Protein AF-A0A1C6Z256-F1 (afdb_monomer_lite)

InterPro domains:
  IPR025328 Domain of unknown function DUF4234 [PF14018] (16-119)

Radius of gyration: 29.71 Å; chains: 1; bounding box: 106×51×74 Å

Secondary structure (DSSP, 8-state):
-----THHHHHHH---HHHHHHHHHHTTTHHHHHHHHHHHHHHHHHHTS--S-HHHHHHHHHHHHHHHHHHHHS---B-TTS-BS-HHHHHHHHHHHHHHHHHHHHHHHHHHHHHHHHHHHHHHHHS------HHHHHHHHHHHHHHHHHHHHHHHHHHHHHH-PPPPPGGGSS---PPPPPP--PPPP-----

pLDDT: mean 76.96, std 19.3, range [31.09, 97.88]

Organism: Hafnia alvei (NCBI:txid569)

Sequence (194 aa):
MHARTISTLKETLKTPTWHFVLLSAATYGIYPLMWLYKNQDAMMDEVGQRFASRVLVIWMAVCAGVSILLHLMFPLQLNEYGYAYDDTAATMSGIAGLISFAWFVLMVVWAFKARAALQQYALMQFRFELKMNPAWTVLFHVFYINYCINAMPDALEKHHIIHGRPHPGPNDTQEQQPSPLSQTSQPQTPEQPQ

Foldseek 3Di:
DDDPDLCVLCVVLVQPLVNQVVVCVVVVNPSLLVSCLPCVVVLCVLLVHDLDDNVLSVLLVVLVVQLVVLCVVQPFDADPVRDTPDPVSVVSNVVSVVSVVVSLVSLLSSLVSLVVSVQVSCCVPLVDGQDDDSVCCSVVRSSSSSVSSNCVVVVSVVVCVVVPDPDPPPPVPDDPDDDDDDDDDDDDDDDDDD

Structure (mmCIF, N/CA/C/O backbone):
data_AF-A0A1C6Z256-F1
#
_entry.id   AF-A0A1C6Z256-F1
#
loop_
_atom_site.group_PDB
_atom_site.id
_atom_site.type_symbol
_atom_site.label_atom_id
_atom_site.label_alt_id
_atom_site.label_comp_id
_atom_site.label_asym_id
_atom_site.label_entity_id
_atom_site.label_seq_id
_atom_site.pdbx_PDB_ins_code
_atom_site.Cartn_x
_atom_site.Cartn_y
_atom_site.Cartn_z
_atom_site.occupancy
_atom_site.B_iso_or_equiv
_atom_site.auth_seq_id
_atom_site.auth_comp_id
_atom_site.auth_asym_id
_atom_site.auth_atom_id
_atom_site.pdbx_PDB_model_num
ATOM 1 N N . MET A 1 1 ? -31.872 8.379 20.182 1.00 37.41 1 MET A N 1
ATOM 2 C CA . MET A 1 1 ? -30.449 8.048 19.949 1.00 37.41 1 MET A CA 1
ATOM 3 C C . MET A 1 1 ? -30.368 6.559 19.648 1.00 37.41 1 MET A C 1
ATOM 5 O O . MET A 1 1 ? -30.707 5.769 20.516 1.00 37.41 1 MET A O 1
ATOM 9 N N . HIS A 1 2 ? -30.064 6.167 18.408 1.00 40.66 2 HIS A N 1
ATOM 10 C CA . HIS A 1 2 ? -30.016 4.753 18.021 1.00 40.66 2 HIS A CA 1
ATOM 11 C C . HIS A 1 2 ? -28.733 4.092 18.532 1.00 40.66 2 HIS A C 1
ATOM 13 O O . HIS A 1 2 ? -27.641 4.625 18.339 1.00 40.66 2 HIS A O 1
ATOM 19 N N . ALA A 1 3 ? -28.874 2.928 19.168 1.00 40.00 3 ALA A N 1
ATOM 20 C CA . ALA A 1 3 ? -27.760 2.061 19.516 1.00 40.00 3 ALA A CA 1
ATOM 21 C C . ALA A 1 3 ? -27.046 1.630 18.224 1.00 40.00 3 ALA A C 1
ATOM 23 O O . ALA A 1 3 ? -27.575 0.808 17.476 1.00 40.00 3 ALA A O 1
ATOM 24 N N . ARG A 1 4 ? -25.868 2.205 17.935 1.00 50.28 4 ARG A N 1
ATOM 25 C CA . ARG A 1 4 ? -24.991 1.721 16.857 1.00 50.28 4 ARG A CA 1
ATOM 26 C C . ARG A 1 4 ? -24.620 0.277 17.180 1.00 50.28 4 ARG A C 1
ATOM 28 O O . ARG A 1 4 ? -23.828 0.015 18.081 1.00 50.28 4 ARG A O 1
ATOM 35 N N . THR A 1 5 ? -25.266 -0.658 16.502 1.00 48.22 5 THR A N 1
ATOM 36 C CA . THR A 1 5 ? -25.030 -2.087 16.668 1.00 48.22 5 THR A CA 1
ATOM 37 C C . THR A 1 5 ? -23.724 -2.422 15.953 1.00 48.22 5 THR A C 1
ATOM 39 O O . THR A 1 5 ? -23.507 -1.970 14.838 1.00 48.22 5 THR A O 1
ATOM 42 N N . ILE A 1 6 ? -22.848 -3.197 16.593 1.00 51.06 6 ILE A N 1
ATOM 43 C CA . ILE A 1 6 ? -21.486 -3.583 16.155 1.00 51.06 6 ILE A CA 1
ATOM 44 C C . ILE A 1 6 ? -21.393 -4.046 14.684 1.00 51.06 6 ILE A C 1
ATOM 46 O O . ILE A 1 6 ? -20.326 -3.999 14.071 1.00 51.06 6 ILE A O 1
ATOM 50 N N . SER A 1 7 ? -22.513 -4.481 14.105 1.00 54.12 7 SER A N 1
ATOM 51 C CA . SER A 1 7 ? -22.634 -4.871 12.706 1.00 54.12 7 SER A CA 1
ATOM 52 C C . SER A 1 7 ? -22.427 -3.723 11.717 1.00 54.12 7 SER A C 1
ATOM 54 O O . SER A 1 7 ? -21.999 -4.010 10.603 1.00 54.12 7 SER A O 1
ATOM 56 N N . THR A 1 8 ? -22.618 -2.451 12.093 1.00 55.38 8 THR A N 1
ATOM 57 C CA . THR A 1 8 ? -22.551 -1.330 11.140 1.00 55.38 8 THR A CA 1
ATOM 58 C C . THR A 1 8 ? -21.209 -1.227 10.429 1.00 55.38 8 THR A C 1
ATOM 60 O O . THR A 1 8 ? -21.204 -1.041 9.223 1.00 55.38 8 THR A O 1
ATOM 63 N N . LEU A 1 9 ? -20.064 -1.427 11.093 1.00 57.53 9 LEU A N 1
ATOM 64 C CA . LEU A 1 9 ? -18.762 -1.300 10.415 1.00 57.53 9 LEU A CA 1
ATOM 65 C C . LEU A 1 9 ? -18.546 -2.408 9.365 1.00 57.53 9 LEU A C 1
ATOM 67 O O . LEU A 1 9 ? -18.126 -2.136 8.240 1.00 57.53 9 LEU A O 1
ATOM 71 N N . LYS A 1 10 ? -18.898 -3.657 9.696 1.00 57.97 10 LYS A N 1
ATOM 72 C CA . LYS A 1 10 ? -18.839 -4.802 8.769 1.00 57.97 10 LYS A CA 1
ATOM 73 C C . LYS A 1 10 ? -19.889 -4.691 7.659 1.00 57.97 10 LYS A C 1
ATOM 75 O O . LYS A 1 10 ? -19.593 -4.999 6.506 1.00 57.97 10 LYS A O 1
ATOM 80 N N . GLU A 1 11 ? -21.097 -4.233 7.978 1.00 59.47 11 GLU A N 1
ATOM 81 C CA . GLU A 1 11 ? -22.191 -4.023 7.021 1.00 59.47 11 GLU A CA 1
ATOM 82 C C . GLU A 1 11 ? -21.942 -2.840 6.083 1.00 59.47 11 GLU A C 1
ATOM 84 O O . GLU A 1 11 ? -22.341 -2.898 4.919 1.00 59.47 11 GLU A O 1
ATOM 89 N N . THR A 1 12 ? -21.250 -1.803 6.552 1.00 55.81 12 THR A N 1
ATOM 90 C CA . THR A 1 12 ? -20.803 -0.671 5.734 1.00 55.81 12 THR A CA 1
ATOM 91 C C . THR A 1 12 ? -19.686 -1.103 4.790 1.00 55.81 12 THR A C 1
ATOM 93 O O . THR A 1 12 ? -19.688 -0.720 3.622 1.00 55.81 12 THR A O 1
ATOM 96 N N . LEU A 1 13 ? -18.754 -1.945 5.254 1.00 61.44 13 LEU A N 1
ATOM 97 C CA . LEU A 1 13 ? -17.606 -2.363 4.446 1.00 61.44 13 LEU A CA 1
ATOM 98 C C . LEU A 1 13 ? -17.894 -3.542 3.515 1.00 61.44 13 LEU A C 1
ATOM 100 O O . LEU A 1 13 ? -17.217 -3.631 2.495 1.00 61.44 13 LEU A O 1
ATOM 104 N N . LYS A 1 14 ? -18.879 -4.409 3.814 1.00 63.34 14 LYS A N 1
ATOM 105 C CA . LYS A 1 14 ? -19.495 -5.461 2.960 1.00 63.34 14 LYS A CA 1
ATOM 106 C C . LYS A 1 14 ? -18.562 -6.250 2.022 1.00 63.34 14 LYS A C 1
ATOM 108 O O . LYS A 1 14 ? -19.020 -6.858 1.058 1.00 63.34 14 LYS A O 1
ATOM 113 N N . THR A 1 15 ? -17.258 -6.277 2.288 1.00 68.81 15 THR A N 1
ATOM 114 C CA . THR A 1 15 ? -16.257 -6.844 1.384 1.00 68.81 15 THR A CA 1
ATOM 115 C C . THR A 1 15 ? -15.625 -8.050 2.071 1.00 68.81 15 THR A C 1
ATOM 117 O O . THR A 1 15 ? -14.696 -7.885 2.871 1.00 68.81 15 THR A O 1
ATOM 120 N N . PRO A 1 16 ? -16.104 -9.278 1.793 1.00 78.12 16 PRO A N 1
ATOM 121 C CA . PRO A 1 16 ? -15.491 -10.472 2.352 1.00 78.12 16 PRO A CA 1
ATOM 122 C C . PRO A 1 16 ? -14.022 -10.546 1.926 1.00 78.12 16 PRO A C 1
ATOM 124 O O . PRO A 1 16 ? -13.696 -10.399 0.746 1.00 78.12 16 PRO A O 1
ATOM 127 N N . THR A 1 17 ? -13.127 -10.788 2.888 1.00 83.56 17 THR A N 1
ATOM 128 C CA . THR A 1 17 ? -11.668 -10.772 2.677 1.00 83.56 17 THR A CA 1
ATOM 129 C C . THR A 1 17 ? -11.232 -11.684 1.535 1.00 83.56 17 THR A C 1
ATOM 131 O O . THR A 1 17 ? -10.348 -11.320 0.768 1.00 83.56 17 THR A O 1
ATOM 134 N N . TRP A 1 18 ? -11.894 -12.831 1.369 1.00 79.81 18 TRP A N 1
ATOM 135 C CA . TRP A 1 18 ? -11.612 -13.755 0.273 1.00 79.81 18 TRP A CA 1
ATOM 136 C C . TRP A 1 18 ? -11.876 -13.145 -1.109 1.00 79.81 18 TRP A C 1
ATOM 138 O O . TRP A 1 18 ? -11.012 -13.202 -1.980 1.00 79.81 18 TRP A O 1
ATOM 148 N N . HIS A 1 19 ? -13.025 -12.487 -1.296 1.00 85.06 19 HIS A N 1
ATOM 149 C CA . HIS A 1 19 ? -13.315 -11.793 -2.554 1.00 85.06 19 HIS A CA 1
ATOM 150 C C . HIS A 1 19 ? -12.341 -10.640 -2.770 1.00 85.06 19 HIS A C 1
ATOM 152 O O . HIS A 1 19 ? -11.892 -10.426 -3.889 1.00 85.06 19 HIS A O 1
ATOM 158 N N . PHE A 1 20 ? -11.978 -9.930 -1.699 1.00 85.19 20 PHE A N 1
ATOM 159 C CA . PHE A 1 20 ? -11.011 -8.843 -1.764 1.00 85.19 20 PHE A CA 1
ATOM 160 C C . PHE A 1 20 ? -9.649 -9.328 -2.287 1.00 85.19 20 PHE A C 1
ATOM 162 O O . PHE A 1 20 ? -9.100 -8.727 -3.209 1.00 85.19 20 PHE A O 1
ATOM 169 N N . VAL A 1 21 ? -9.137 -10.451 -1.774 1.00 86.12 21 VAL A N 1
ATOM 170 C CA . VAL A 1 21 ? -7.888 -11.071 -2.249 1.00 86.12 21 VAL A CA 1
ATOM 171 C C . VAL A 1 21 ? -8.018 -11.553 -3.697 1.00 86.12 21 VAL A C 1
ATOM 173 O O . VAL A 1 21 ? -7.156 -11.238 -4.516 1.00 86.12 21 VAL A O 1
ATOM 176 N N . LEU A 1 22 ? -9.108 -12.245 -4.043 1.00 87.62 22 LEU A N 1
ATOM 177 C CA . LEU A 1 22 ? -9.338 -12.743 -5.404 1.00 87.62 22 LEU A CA 1
ATOM 178 C C . LEU A 1 22 ? -9.413 -11.617 -6.439 1.00 87.62 22 LEU A C 1
ATOM 180 O O . LEU A 1 22 ? -8.755 -11.692 -7.473 1.00 87.62 22 LEU A O 1
ATOM 184 N N . LEU A 1 23 ? -10.166 -10.550 -6.161 1.00 87.44 23 LEU A N 1
ATOM 185 C CA . LEU A 1 23 ? -10.252 -9.405 -7.068 1.00 87.44 23 LEU A CA 1
ATOM 186 C C . LEU A 1 23 ? -8.914 -8.675 -7.179 1.00 87.44 23 LEU A C 1
ATOM 188 O O . LEU A 1 23 ? -8.576 -8.160 -8.241 1.00 87.44 23 LEU A O 1
ATOM 192 N N . SER A 1 24 ? -8.132 -8.642 -6.102 1.00 87.25 24 SER A N 1
ATOM 193 C CA . SER A 1 24 ? -6.787 -8.068 -6.135 1.00 87.25 24 SER A CA 1
ATOM 194 C C . SER A 1 24 ? -5.864 -8.862 -7.047 1.00 87.25 24 SER A C 1
ATOM 196 O O . SER A 1 24 ? -5.162 -8.258 -7.848 1.00 87.25 24 SER A O 1
ATOM 198 N N . ALA A 1 25 ? -5.912 -10.194 -6.989 1.00 86.94 25 ALA 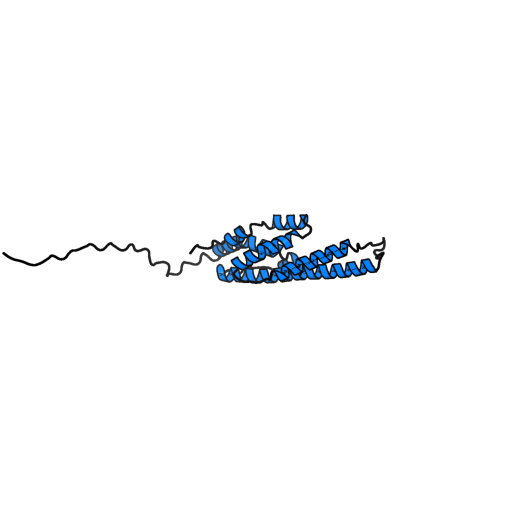A N 1
ATOM 199 C CA . ALA A 1 25 ? -5.177 -11.048 -7.917 1.00 86.94 25 ALA A CA 1
ATOM 200 C C . ALA A 1 25 ? -5.658 -10.852 -9.365 1.00 86.94 25 ALA A C 1
ATOM 202 O O . ALA A 1 25 ? -4.841 -10.635 -10.254 1.00 86.94 25 ALA A O 1
ATOM 203 N N . ALA A 1 26 ? -6.976 -10.836 -9.592 1.00 90.69 26 ALA A N 1
ATOM 204 C CA . ALA A 1 26 ? -7.565 -10.666 -10.923 1.00 90.69 26 ALA A CA 1
ATOM 205 C C . ALA A 1 26 ? -7.260 -9.300 -11.563 1.00 90.69 26 ALA A C 1
ATOM 207 O O . ALA A 1 26 ? -7.238 -9.176 -12.783 1.00 90.69 26 ALA A O 1
ATOM 208 N N . THR A 1 27 ? -7.030 -8.270 -10.745 1.00 90.88 27 THR A N 1
ATOM 209 C CA . THR A 1 27 ? -6.720 -6.903 -11.195 1.00 90.88 27 THR A CA 1
ATOM 210 C C . THR A 1 27 ? -5.245 -6.539 -11.039 1.00 90.88 27 THR A C 1
ATOM 212 O O . THR A 1 27 ? -4.903 -5.361 -11.131 1.00 90.88 27 THR A O 1
ATOM 215 N N . TYR A 1 28 ? -4.374 -7.515 -10.755 1.00 85.88 28 TYR A N 1
ATOM 216 C CA . TYR A 1 28 ? -2.939 -7.299 -10.528 1.00 85.88 28 TYR A CA 1
ATOM 217 C C . TYR A 1 28 ? -2.634 -6.198 -9.492 1.00 85.88 28 TYR A C 1
ATOM 219 O O . TYR A 1 28 ? -1.702 -5.414 -9.640 1.00 85.88 28 TYR A O 1
ATOM 227 N N . GLY A 1 29 ? -3.433 -6.122 -8.426 1.00 83.38 29 GLY A N 1
ATOM 228 C CA . GLY A 1 29 ? -3.212 -5.201 -7.309 1.00 83.38 29 GLY A CA 1
ATOM 229 C C . GLY A 1 29 ? -3.830 -3.809 -7.468 1.00 83.38 29 GLY A C 1
ATOM 230 O O . GLY A 1 29 ? -3.710 -3.002 -6.547 1.00 83.38 29 GLY A O 1
ATOM 231 N N . ILE A 1 30 ? -4.565 -3.530 -8.550 1.00 87.31 30 ILE A N 1
ATOM 232 C CA . ILE A 1 30 ? -5.293 -2.256 -8.721 1.00 87.31 30 ILE A CA 1
ATOM 233 C C . ILE A 1 30 ? -6.487 -2.164 -7.760 1.00 87.31 30 ILE A C 1
ATOM 235 O O . ILE A 1 30 ? -6.749 -1.110 -7.174 1.00 87.31 30 ILE A O 1
ATOM 239 N N . TYR A 1 31 ? -7.216 -3.264 -7.559 1.00 87.69 31 TYR A N 1
ATOM 240 C CA . TYR A 1 31 ? -8.411 -3.264 -6.714 1.00 87.69 31 TYR A CA 1
ATOM 241 C C . TYR A 1 31 ? -8.168 -2.823 -5.255 1.00 87.69 31 TYR A C 1
ATOM 243 O O . TYR A 1 31 ? -8.967 -2.025 -4.760 1.00 87.69 31 TYR A O 1
ATOM 251 N N . PRO A 1 32 ? -7.080 -3.229 -4.567 1.00 86.62 32 PRO A N 1
ATOM 252 C CA . PRO A 1 32 ? -6.698 -2.696 -3.262 1.00 86.62 32 PRO A CA 1
ATOM 253 C C . PRO A 1 32 ? -6.661 -1.171 -3.185 1.00 86.62 32 PRO A C 1
ATOM 255 O O . PRO A 1 32 ? -7.181 -0.603 -2.226 1.00 86.62 32 PRO A O 1
ATOM 258 N N . LEU A 1 33 ? -6.103 -0.499 -4.199 1.00 86.44 33 LEU A N 1
ATOM 259 C CA . LEU A 1 33 ? -6.061 0.964 -4.255 1.00 86.44 33 LEU A CA 1
ATOM 260 C C . LEU A 1 33 ? -7.459 1.561 -4.422 1.00 86.44 33 LEU A C 1
ATOM 262 O O . LEU A 1 33 ? -7.801 2.523 -3.735 1.00 86.44 33 LEU A O 1
ATOM 266 N N . MET A 1 34 ? -8.280 0.982 -5.302 1.00 87.06 34 MET A N 1
ATOM 267 C CA . MET A 1 34 ? -9.648 1.455 -5.534 1.00 87.06 34 MET A CA 1
ATOM 268 C C . MET A 1 34 ? -10.521 1.285 -4.288 1.00 87.06 34 MET A C 1
ATOM 270 O O . MET A 1 34 ? -11.241 2.202 -3.886 1.00 87.06 34 MET A O 1
ATOM 274 N N . TRP A 1 35 ? -10.438 0.116 -3.655 1.00 88.56 35 TRP A N 1
ATOM 275 C CA . TRP A 1 35 ? -11.125 -0.169 -2.405 1.00 88.56 35 TRP A CA 1
ATOM 276 C C . TRP A 1 35 ? -10.683 0.798 -1.319 1.00 88.56 35 TRP A C 1
ATOM 278 O O . TRP A 1 35 ? -11.527 1.356 -0.622 1.00 88.56 35 TRP A O 1
ATOM 288 N N . LEU A 1 36 ? -9.380 1.049 -1.215 1.00 87.00 36 LEU A N 1
ATOM 289 C CA . LEU A 1 36 ? -8.854 1.965 -0.225 1.00 87.00 36 LEU A CA 1
ATOM 290 C C . LEU A 1 36 ? -9.355 3.392 -0.457 1.00 87.00 36 LEU A C 1
ATOM 292 O O . LEU A 1 36 ? -9.827 4.039 0.473 1.00 87.00 36 LEU A O 1
ATOM 296 N N . TYR A 1 37 ? -9.326 3.861 -1.704 1.00 85.44 37 TYR A N 1
ATOM 297 C CA . TYR A 1 37 ? -9.825 5.181 -2.068 1.00 85.44 37 TYR A CA 1
ATOM 298 C C . TYR A 1 37 ? -11.294 5.377 -1.678 1.00 85.44 37 TYR A C 1
ATOM 300 O O . TYR A 1 37 ? -11.641 6.421 -1.131 1.00 85.44 37 TYR A O 1
ATOM 308 N N . LYS A 1 38 ? -12.132 4.362 -1.921 1.00 84.56 38 LYS A N 1
ATOM 309 C CA . LYS A 1 38 ? -13.575 4.401 -1.660 1.00 84.56 38 LYS A CA 1
ATOM 310 C C . LYS A 1 38 ? -13.931 4.245 -0.181 1.00 84.56 38 LYS A C 1
ATOM 312 O O . LYS A 1 38 ? -14.853 4.900 0.289 1.00 84.56 38 LYS A O 1
ATOM 317 N N . ASN A 1 39 ? -13.240 3.362 0.536 1.00 80.94 39 ASN A N 1
ATOM 318 C CA . ASN A 1 39 ? -13.656 2.932 1.872 1.00 80.94 39 ASN A CA 1
ATOM 319 C C . ASN A 1 39 ? -12.896 3.626 3.009 1.00 80.94 39 ASN A C 1
ATOM 321 O O . ASN A 1 39 ? -13.332 3.539 4.154 1.00 80.94 39 ASN A O 1
ATOM 325 N N . GLN A 1 40 ? -11.784 4.321 2.735 1.00 78.69 40 GLN A N 1
ATOM 326 C CA . GLN A 1 40 ? -11.009 4.995 3.785 1.00 78.69 40 GLN A CA 1
ATOM 327 C C . GLN A 1 40 ? -11.827 6.038 4.554 1.00 78.69 40 GLN A C 1
ATOM 329 O O . GLN A 1 40 ? -11.709 6.097 5.772 1.00 78.69 40 GLN A O 1
ATOM 334 N N . ASP A 1 41 ? -12.664 6.822 3.869 1.00 75.19 41 ASP A N 1
ATOM 335 C CA . ASP A 1 41 ? -13.418 7.899 4.515 1.00 75.19 41 ASP A CA 1
ATOM 336 C C . ASP A 1 41 ? -14.541 7.322 5.375 1.00 75.19 41 ASP A C 1
ATOM 338 O O . ASP A 1 41 ? -14.666 7.693 6.533 1.00 75.19 41 ASP A O 1
ATOM 342 N N . ALA A 1 42 ? -15.255 6.312 4.865 1.00 70.50 42 ALA A N 1
ATOM 343 C CA . ALA A 1 42 ? -16.245 5.575 5.646 1.00 70.50 42 ALA A CA 1
ATOM 344 C C . ALA A 1 42 ? -15.621 4.934 6.900 1.00 70.50 42 ALA A C 1
ATOM 346 O O . ALA A 1 42 ? -16.200 4.988 7.980 1.00 70.50 42 ALA A O 1
ATOM 347 N N . MET A 1 43 ? -14.409 4.374 6.785 1.00 69.62 43 MET A N 1
ATOM 348 C CA . MET A 1 43 ? -13.676 3.863 7.947 1.00 69.62 43 MET A CA 1
ATOM 349 C C . MET A 1 43 ? -13.309 4.975 8.933 1.00 69.62 43 MET A C 1
ATOM 351 O O . MET A 1 43 ? -13.447 4.776 10.133 1.00 69.62 43 MET A O 1
ATOM 355 N N . MET A 1 44 ? -12.840 6.131 8.460 1.00 75.31 44 MET A N 1
ATOM 356 C CA . MET A 1 44 ? -12.477 7.257 9.329 1.00 75.31 44 MET A CA 1
ATOM 357 C C . MET A 1 44 ? -13.687 7.877 10.026 1.00 75.31 44 MET A C 1
ATOM 359 O O . MET A 1 44 ? -13.566 8.265 11.187 1.00 75.31 44 MET A O 1
ATOM 363 N N . ASP A 1 45 ? -14.832 7.937 9.350 1.00 72.19 45 ASP A N 1
ATOM 364 C CA . ASP A 1 45 ? -16.084 8.457 9.899 1.00 72.19 45 ASP A CA 1
ATOM 365 C C . ASP A 1 45 ? -16.654 7.524 10.976 1.00 72.19 45 ASP A C 1
ATOM 367 O O . ASP A 1 45 ? -17.099 7.986 12.028 1.00 72.19 45 ASP A O 1
ATOM 371 N N . GLU A 1 46 ? -16.589 6.207 10.766 1.00 65.06 46 GLU A N 1
ATOM 372 C CA . GLU A 1 46 ? -17.052 5.228 11.758 1.00 65.06 46 GLU A CA 1
ATOM 373 C C . GLU A 1 46 ? -16.100 5.088 12.949 1.00 65.06 46 GLU A C 1
ATOM 375 O O . GLU A 1 46 ? -16.546 4.969 14.090 1.00 65.06 46 GLU A O 1
ATOM 380 N N . VAL A 1 47 ? -14.788 5.134 12.699 1.00 65.19 47 VAL A N 1
ATOM 381 C CA . VAL A 1 47 ? -13.756 5.096 13.747 1.00 65.19 47 VAL A CA 1
ATOM 382 C C . VAL A 1 47 ? -13.672 6.430 14.504 1.00 65.19 47 VAL A C 1
ATOM 384 O O . VAL A 1 47 ? -13.160 6.475 15.619 1.00 65.19 47 VAL A O 1
ATOM 387 N N . GLY A 1 48 ? -14.183 7.523 13.929 1.00 63.03 48 GLY A N 1
ATOM 388 C CA . GLY A 1 48 ? -14.165 8.857 14.532 1.00 63.03 48 GLY A CA 1
ATOM 389 C C . GLY A 1 48 ? -12.779 9.515 14.564 1.00 63.03 48 GLY A C 1
ATOM 390 O O . GLY A 1 48 ? -12.597 10.532 15.232 1.00 63.03 48 GLY A O 1
ATOM 391 N N . GLN A 1 49 ? -11.791 8.964 13.850 1.00 66.31 49 GLN A N 1
ATOM 392 C CA . GLN A 1 49 ? -10.417 9.468 13.827 1.00 66.31 49 GLN A CA 1
ATOM 393 C C . GLN A 1 49 ? -9.866 9.507 12.398 1.00 66.31 49 GLN A C 1
ATOM 395 O O . GLN A 1 49 ? -9.815 8.497 11.696 1.00 66.31 49 GLN A O 1
ATOM 400 N N . ARG A 1 50 ? -9.350 10.670 11.982 1.00 70.81 50 ARG A N 1
ATOM 401 C CA . ARG A 1 50 ? -8.598 10.805 10.726 1.00 70.81 50 ARG A CA 1
ATOM 402 C C . ARG A 1 50 ? -7.183 10.260 10.891 1.00 70.81 50 ARG A C 1
ATOM 404 O O . ARG A 1 50 ? -6.279 10.974 11.318 1.00 70.81 50 ARG A O 1
ATOM 411 N N . PHE A 1 51 ? -6.980 8.990 10.548 1.00 73.69 51 PHE A N 1
ATOM 412 C CA . PHE A 1 51 ? -5.666 8.343 10.645 1.00 73.69 51 PHE A CA 1
ATOM 413 C C . PHE A 1 51 ? -4.870 8.363 9.331 1.00 73.69 51 PHE A C 1
ATOM 415 O O . PHE A 1 51 ? -3.644 8.285 9.367 1.00 73.69 51 PHE A O 1
ATOM 422 N N . ALA A 1 52 ? -5.499 8.520 8.165 1.00 75.75 52 ALA A N 1
ATOM 423 C CA . ALA A 1 52 ? -4.804 8.648 6.881 1.00 75.75 52 ALA A CA 1
ATOM 424 C C . ALA A 1 52 ? -5.357 9.821 6.065 1.00 75.75 52 ALA A C 1
ATOM 426 O O . ALA A 1 52 ? -6.488 10.247 6.262 1.00 75.75 52 ALA A O 1
ATOM 427 N N . SER A 1 53 ? -4.538 10.385 5.178 1.00 80.06 53 SER A N 1
ATOM 428 C CA . SER A 1 53 ? -4.982 11.429 4.258 1.00 80.06 53 SER A CA 1
ATOM 429 C C . SER A 1 53 ? -5.277 10.820 2.893 1.00 80.06 53 SER A C 1
ATOM 431 O O . SER A 1 53 ? -4.553 9.939 2.426 1.00 80.06 53 SER A O 1
ATOM 433 N N . ARG A 1 54 ? -6.280 11.361 2.197 1.00 83.69 54 ARG A N 1
ATOM 434 C CA . ARG A 1 54 ? -6.565 11.003 0.800 1.00 83.69 54 ARG A CA 1
ATOM 435 C C . ARG A 1 54 ? -5.345 11.214 -0.112 1.00 83.69 54 ARG A C 1
ATOM 437 O O . ARG A 1 54 ? -5.143 10.458 -1.055 1.00 83.69 54 ARG A O 1
ATOM 444 N N . VAL A 1 55 ? -4.493 12.187 0.225 1.00 87.44 55 VAL A N 1
ATOM 445 C CA . VAL A 1 55 ? -3.207 12.467 -0.441 1.00 87.44 55 VAL A CA 1
ATOM 446 C C . VAL A 1 55 ? -2.270 11.257 -0.416 1.00 87.44 55 VAL A C 1
ATOM 448 O O . VAL A 1 55 ? -1.632 10.970 -1.423 1.00 87.44 55 VAL A O 1
ATOM 451 N N . LEU A 1 56 ? -2.219 10.502 0.686 1.00 89.00 56 LEU A N 1
ATOM 452 C CA . LEU A 1 56 ? -1.396 9.292 0.773 1.00 89.00 56 LEU A CA 1
ATOM 453 C C . LEU A 1 56 ? -1.868 8.221 -0.226 1.00 89.00 56 LEU A C 1
ATOM 455 O O . LEU A 1 56 ? -1.044 7.583 -0.875 1.00 89.00 56 LEU A O 1
ATOM 459 N N . VAL A 1 57 ? -3.184 8.071 -0.411 1.00 90.19 57 VAL A N 1
ATOM 460 C CA . VAL A 1 57 ? -3.762 7.144 -1.404 1.00 90.19 57 VAL A CA 1
ATOM 461 C C . VAL A 1 57 ? -3.466 7.581 -2.833 1.00 90.19 57 VAL A C 1
ATOM 463 O O . VAL A 1 57 ? -3.145 6.742 -3.672 1.00 90.19 57 VAL A O 1
ATOM 466 N N . ILE A 1 58 ? -3.494 8.888 -3.101 1.00 91.56 58 ILE A N 1
ATOM 467 C CA . ILE A 1 58 ? -3.104 9.438 -4.405 1.00 91.56 58 ILE A CA 1
ATOM 468 C C . ILE A 1 58 ? -1.628 9.138 -4.690 1.00 91.56 58 ILE A C 1
ATOM 470 O O . ILE A 1 58 ? -1.320 8.637 -5.765 1.00 91.56 58 ILE A O 1
ATOM 474 N N . TRP A 1 59 ? -0.724 9.358 -3.732 1.00 94.56 59 TRP A N 1
ATOM 475 C CA . TRP A 1 59 ? 0.695 9.031 -3.912 1.00 94.56 59 TRP A CA 1
ATOM 476 C C . TRP A 1 59 ? 0.941 7.541 -4.131 1.00 94.56 59 TRP A C 1
ATOM 478 O O . TRP A 1 59 ? 1.754 7.190 -4.980 1.00 94.56 59 TRP A O 1
ATOM 488 N N . MET A 1 60 ? 0.201 6.658 -3.453 1.00 93.75 60 MET A N 1
ATOM 489 C CA . MET A 1 60 ? 0.249 5.227 -3.764 1.00 93.75 60 MET A CA 1
ATOM 490 C C . MET A 1 60 ? -0.158 4.956 -5.219 1.00 93.75 60 MET A C 1
ATOM 492 O O . MET A 1 60 ? 0.545 4.238 -5.923 1.00 93.75 60 MET A O 1
ATOM 496 N N . ALA A 1 61 ? -1.243 5.561 -5.703 1.00 93.88 61 ALA A N 1
ATOM 497 C CA . ALA A 1 61 ? -1.666 5.394 -7.094 1.00 93.88 61 ALA A CA 1
ATOM 498 C C . ALA A 1 61 ? -0.631 5.935 -8.093 1.00 93.88 61 ALA A C 1
ATOM 500 O O . ALA A 1 61 ? -0.361 5.285 -9.100 1.00 93.88 61 ALA A O 1
ATOM 501 N N . VAL A 1 62 ? -0.007 7.078 -7.791 1.00 95.38 62 VAL A N 1
ATOM 502 C CA . VAL A 1 62 ? 1.063 7.666 -8.610 1.00 95.38 62 VAL A CA 1
ATOM 503 C C . VAL A 1 62 ? 2.280 6.744 -8.657 1.00 95.38 62 VAL A C 1
ATOM 505 O O . VAL A 1 62 ? 2.740 6.424 -9.748 1.00 95.38 62 VAL A O 1
ATOM 508 N N . CYS A 1 63 ? 2.781 6.267 -7.514 1.00 96.44 63 CYS A N 1
ATOM 509 C CA . CYS A 1 63 ? 3.934 5.365 -7.483 1.00 96.44 63 CYS A CA 1
ATOM 510 C C . CYS A 1 63 ? 3.651 4.057 -8.238 1.00 96.44 63 CYS A C 1
ATOM 512 O O . CYS A 1 63 ? 4.469 3.639 -9.055 1.00 96.44 63 CYS A O 1
ATOM 514 N N . ALA A 1 64 ? 2.480 3.448 -8.027 1.00 94.06 64 ALA A N 1
ATOM 515 C CA . ALA A 1 64 ? 2.086 2.242 -8.752 1.00 94.06 64 ALA A CA 1
ATOM 516 C C . ALA 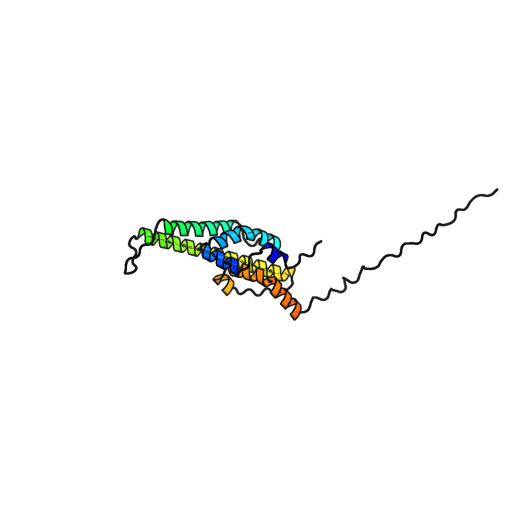A 1 64 ? 2.010 2.492 -10.269 1.00 94.06 64 ALA A C 1
ATOM 518 O O . ALA A 1 64 ? 2.622 1.763 -11.048 1.00 94.06 64 ALA A O 1
ATOM 519 N N . GLY A 1 65 ? 1.315 3.553 -10.691 1.00 94.44 65 GLY A N 1
ATOM 520 C CA . GLY A 1 65 ? 1.134 3.888 -12.104 1.00 94.44 65 GLY A CA 1
ATOM 521 C C . GLY A 1 65 ? 2.441 4.235 -12.816 1.00 94.44 65 GLY A C 1
ATOM 522 O O . GLY A 1 65 ? 2.698 3.716 -13.898 1.00 94.44 65 GLY A O 1
ATOM 523 N N . VAL A 1 66 ? 3.295 5.060 -12.201 1.00 96.69 66 VAL A N 1
ATOM 524 C CA . VAL A 1 66 ? 4.598 5.446 -12.768 1.00 96.69 66 VAL A CA 1
ATOM 525 C C . VAL A 1 66 ? 5.528 4.240 -12.877 1.00 96.69 66 VAL A C 1
ATOM 527 O O . VAL A 1 66 ? 6.192 4.082 -13.896 1.00 96.69 66 VAL A O 1
ATOM 530 N N . SER A 1 67 ? 5.559 3.366 -11.868 1.00 95.25 67 SER A N 1
ATOM 531 C CA . SER A 1 67 ? 6.379 2.152 -11.917 1.00 95.25 67 SER A CA 1
ATOM 532 C C . SER A 1 67 ? 5.930 1.205 -13.036 1.00 95.25 67 SER A C 1
ATOM 534 O O . SER A 1 67 ? 6.761 0.746 -13.818 1.00 95.25 67 SER A O 1
ATOM 536 N N . ILE A 1 68 ? 4.619 0.971 -13.177 1.00 94.25 68 ILE A N 1
ATOM 537 C CA . ILE A 1 68 ? 4.063 0.164 -14.276 1.00 94.25 68 ILE A CA 1
ATOM 538 C C . ILE A 1 68 ? 4.394 0.798 -15.630 1.00 94.25 68 ILE A C 1
ATOM 540 O O . ILE A 1 68 ? 4.858 0.107 -16.534 1.00 94.25 68 ILE A O 1
ATOM 544 N N . LEU A 1 69 ? 4.197 2.112 -15.770 1.00 96.25 69 LEU A N 1
ATOM 545 C CA . LEU A 1 69 ? 4.474 2.828 -17.013 1.00 96.25 69 LEU A CA 1
ATOM 546 C C . LEU A 1 69 ? 5.954 2.737 -17.407 1.00 96.25 69 LEU A C 1
ATOM 548 O O . LEU A 1 69 ? 6.250 2.509 -18.576 1.00 96.25 69 LEU A O 1
ATOM 552 N N . LEU A 1 70 ? 6.878 2.869 -16.452 1.00 95.12 70 LEU A N 1
ATOM 553 C CA . LEU A 1 70 ? 8.313 2.724 -16.706 1.00 95.12 70 LEU A CA 1
ATOM 554 C C . LEU A 1 70 ? 8.666 1.315 -17.192 1.00 95.12 70 LEU A C 1
ATOM 556 O O . LEU A 1 70 ? 9.391 1.194 -18.173 1.00 95.12 70 LEU A O 1
ATOM 560 N N . HIS A 1 71 ? 8.118 0.265 -16.573 1.00 93.50 71 HIS A N 1
ATOM 561 C CA . HIS A 1 71 ? 8.336 -1.112 -17.032 1.00 93.50 71 HIS A CA 1
ATOM 562 C C . HIS A 1 71 ? 7.764 -1.374 -18.433 1.00 93.50 71 HIS A C 1
ATOM 564 O O . HIS A 1 71 ? 8.332 -2.162 -19.185 1.00 93.50 71 HIS A O 1
ATOM 570 N N . LEU A 1 72 ? 6.653 -0.722 -18.796 1.00 93.69 72 LEU A N 1
ATOM 571 C CA . LEU A 1 72 ? 6.056 -0.842 -20.128 1.00 93.69 72 LEU A CA 1
ATOM 572 C C . LEU A 1 72 ? 6.834 -0.062 -21.195 1.00 93.69 72 LEU A C 1
ATOM 574 O O . LEU A 1 72 ? 6.985 -0.554 -22.309 1.00 93.69 72 LEU A O 1
ATOM 578 N N . MET A 1 73 ? 7.313 1.145 -20.875 1.00 94.38 73 MET A N 1
ATOM 579 C CA . MET A 1 73 ? 8.080 1.970 -21.817 1.00 94.38 73 MET A CA 1
ATOM 580 C C . MET A 1 73 ? 9.515 1.471 -22.006 1.00 94.38 73 MET A C 1
ATOM 582 O O . MET A 1 73 ? 10.062 1.606 -23.097 1.00 94.38 73 MET A O 1
ATOM 586 N N . PHE A 1 74 ? 10.110 0.882 -20.968 1.00 93.44 74 PHE A N 1
ATOM 587 C CA . PHE A 1 74 ? 11.480 0.372 -20.974 1.00 93.44 74 PHE A CA 1
ATOM 588 C C . PHE A 1 74 ? 11.496 -1.106 -20.557 1.00 93.44 74 PHE A C 1
ATOM 590 O O . PHE A 1 74 ? 11.906 -1.431 -19.439 1.00 93.44 74 PHE A O 1
ATOM 597 N N . PRO A 1 75 ? 11.018 -2.018 -21.424 1.00 91.12 75 PRO A N 1
ATOM 598 C CA . PRO A 1 75 ? 10.966 -3.436 -21.100 1.00 91.12 75 PRO A CA 1
ATOM 599 C C . PRO A 1 75 ? 12.380 -4.001 -20.940 1.00 91.12 75 PRO A C 1
ATOM 601 O O . PRO A 1 75 ? 13.192 -3.955 -21.865 1.00 91.12 75 PRO A O 1
ATOM 604 N N . LEU A 1 76 ? 12.665 -4.561 -19.764 1.00 90.25 76 LEU A N 1
ATOM 605 C CA . LEU A 1 76 ? 13.955 -5.176 -19.474 1.00 90.25 76 LEU A CA 1
ATOM 606 C C . LEU A 1 76 ? 14.099 -6.489 -20.253 1.00 90.25 76 LEU A C 1
ATOM 608 O O . LEU A 1 76 ? 13.386 -7.457 -19.992 1.00 90.25 76 LEU A O 1
ATOM 612 N N . GLN A 1 77 ? 15.041 -6.523 -21.193 1.00 90.19 77 GLN A N 1
ATOM 613 C CA . GLN A 1 77 ? 15.400 -7.726 -21.940 1.00 90.19 77 GLN A CA 1
ATOM 614 C C . GLN A 1 77 ? 16.727 -8.268 -21.417 1.00 90.19 77 GLN A C 1
ATOM 616 O O . GLN A 1 77 ? 17.745 -7.571 -21.437 1.00 90.19 77 GLN A O 1
ATOM 621 N N . LEU A 1 78 ? 16.695 -9.510 -20.938 1.00 89.94 78 LEU A N 1
ATOM 622 C CA . LEU A 1 78 ? 17.862 -10.224 -20.436 1.00 89.94 78 LEU A CA 1
ATOM 623 C C . LEU A 1 78 ? 18.319 -11.244 -21.476 1.00 89.94 78 LEU A C 1
ATOM 625 O O . LEU A 1 78 ? 17.495 -11.907 -22.108 1.00 89.94 78 LEU A O 1
ATOM 629 N N . ASN A 1 79 ? 19.630 -11.375 -21.646 1.00 88.06 79 ASN A N 1
ATOM 630 C CA . ASN A 1 79 ? 20.206 -12.450 -22.444 1.00 88.06 79 ASN A CA 1
ATOM 631 C C . ASN A 1 79 ? 20.221 -13.782 -21.668 1.00 88.06 79 ASN A C 1
ATOM 633 O O . ASN A 1 79 ? 19.870 -13.839 -20.490 1.00 88.06 79 ASN A O 1
ATOM 637 N N . GLU A 1 80 ? 20.664 -14.855 -22.327 1.00 89.81 80 GLU A N 1
ATOM 638 C CA . GLU A 1 80 ? 20.756 -16.205 -21.743 1.00 89.81 80 GLU A CA 1
ATOM 639 C C . GLU A 1 80 ? 21.607 -16.263 -20.459 1.00 89.81 80 GLU A C 1
ATOM 641 O O . GLU A 1 80 ? 21.370 -17.093 -19.586 1.00 89.81 80 GLU A O 1
ATOM 646 N N . TYR A 1 81 ? 22.551 -15.332 -20.305 1.00 88.81 81 TYR A N 1
ATOM 647 C CA . TYR A 1 81 ? 23.439 -15.224 -19.148 1.00 88.81 81 TYR A CA 1
ATOM 648 C C . TYR A 1 81 ? 22.923 -14.255 -18.066 1.00 88.81 81 TYR A C 1
ATOM 650 O O . TYR A 1 81 ? 23.608 -14.030 -17.071 1.00 88.81 81 TYR A O 1
ATOM 658 N N . GLY A 1 82 ? 21.731 -13.673 -18.240 1.00 84.75 82 GLY A N 1
ATOM 659 C CA . GLY A 1 82 ? 21.106 -12.760 -17.279 1.00 84.75 82 GLY A CA 1
ATOM 660 C C . GLY A 1 82 ? 21.593 -11.308 -17.335 1.00 84.75 82 GLY A C 1
ATOM 661 O O . GLY A 1 82 ? 21.232 -10.523 -16.460 1.00 84.75 82 GLY A O 1
ATOM 662 N N . TYR A 1 83 ? 22.380 -10.922 -18.343 1.00 85.06 83 TYR A N 1
ATOM 663 C CA . TYR A 1 83 ? 22.794 -9.531 -18.544 1.00 85.06 83 TYR A CA 1
ATOM 664 C C . TYR A 1 83 ? 21.774 -8.764 -19.383 1.00 85.06 83 TYR A C 1
ATOM 666 O O . TYR A 1 83 ? 21.193 -9.304 -20.329 1.00 85.06 83 TYR A O 1
ATOM 674 N N . ALA A 1 84 ? 21.580 -7.492 -19.041 1.00 86.94 84 ALA A N 1
ATOM 675 C CA . ALA A 1 84 ? 20.710 -6.603 -19.794 1.00 86.94 84 ALA A CA 1
ATOM 676 C C . ALA A 1 84 ? 21.300 -6.301 -21.177 1.00 86.94 84 ALA A C 1
ATOM 678 O O . ALA A 1 84 ? 22.501 -6.081 -21.318 1.00 86.94 84 ALA A O 1
ATOM 679 N N . TYR A 1 85 ? 20.438 -6.283 -22.193 1.00 85.38 85 TYR A N 1
ATOM 680 C CA . TYR A 1 85 ? 20.825 -5.910 -23.557 1.00 85.38 85 TYR A CA 1
ATOM 681 C C . TYR A 1 85 ? 21.033 -4.393 -23.722 1.00 85.38 85 TYR A C 1
ATOM 683 O O . TYR A 1 85 ? 21.837 -3.963 -24.544 1.00 85.38 85 TYR A O 1
ATOM 691 N N . ASP A 1 86 ? 20.304 -3.592 -22.940 1.00 89.19 86 ASP A N 1
ATOM 692 C CA . ASP A 1 86 ? 20.321 -2.127 -22.975 1.00 89.19 86 ASP A CA 1
ATOM 693 C C . ASP A 1 86 ? 20.497 -1.564 -21.557 1.00 89.19 86 ASP A C 1
ATOM 695 O O . ASP A 1 86 ? 19.648 -1.766 -20.680 1.00 89.19 86 ASP A O 1
ATOM 699 N N . ASP A 1 87 ? 21.592 -0.828 -21.348 1.00 89.50 87 ASP A N 1
ATOM 700 C CA . ASP A 1 87 ? 21.922 -0.160 -20.084 1.00 89.50 87 ASP A CA 1
ATOM 701 C C . ASP A 1 87 ? 20.862 0.874 -19.673 1.00 89.50 87 ASP A C 1
ATOM 703 O O . ASP A 1 87 ? 20.601 1.076 -18.480 1.00 89.50 87 ASP A O 1
ATOM 707 N N . THR A 1 88 ? 20.198 1.510 -20.644 1.00 91.69 88 THR A N 1
ATOM 708 C CA . THR A 1 88 ? 19.112 2.463 -20.383 1.00 91.69 88 THR A CA 1
ATOM 709 C C . THR A 1 88 ? 17.910 1.733 -19.799 1.00 91.69 88 THR A C 1
ATOM 711 O O . THR A 1 88 ? 17.407 2.126 -18.744 1.00 91.69 88 THR A O 1
ATOM 714 N N . ALA A 1 89 ? 17.478 0.638 -20.433 1.00 92.00 89 ALA A N 1
ATOM 715 C CA . ALA A 1 89 ? 16.377 -0.187 -19.940 1.00 92.00 89 ALA A CA 1
ATOM 716 C C . ALA A 1 89 ? 16.685 -0.794 -18.562 1.00 92.00 89 ALA A C 1
ATOM 718 O O . ALA A 1 89 ? 15.821 -0.791 -17.682 1.00 92.00 89 ALA A O 1
ATOM 719 N N . ALA A 1 90 ? 17.926 -1.234 -18.329 1.00 92.69 90 ALA A N 1
ATOM 720 C CA . ALA A 1 90 ? 18.382 -1.709 -17.021 1.00 92.69 90 ALA A CA 1
ATOM 721 C C . ALA A 1 90 ? 18.253 -0.629 -15.938 1.00 92.69 90 ALA A C 1
ATOM 723 O O . ALA A 1 90 ? 17.677 -0.866 -14.872 1.00 92.69 90 ALA A O 1
ATOM 724 N N . THR A 1 91 ? 18.727 0.583 -16.232 1.00 94.31 91 THR A N 1
ATOM 725 C CA . THR A 1 91 ? 18.656 1.723 -15.310 1.00 94.31 91 THR A CA 1
ATOM 726 C C . THR A 1 91 ? 17.207 2.114 -15.015 1.00 94.31 91 THR A C 1
ATOM 728 O O . THR A 1 91 ? 16.833 2.286 -13.852 1.00 94.31 91 THR A O 1
ATOM 731 N N . MET A 1 92 ? 16.360 2.203 -16.046 1.00 95.25 92 MET A N 1
ATOM 732 C CA . MET A 1 92 ? 14.937 2.527 -15.892 1.00 95.25 92 MET A CA 1
ATOM 733 C C . MET A 1 92 ? 14.187 1.451 -15.104 1.00 95.25 92 MET A C 1
ATOM 735 O O . MET A 1 92 ? 13.369 1.792 -14.249 1.00 95.25 92 MET A O 1
ATOM 739 N N . SER A 1 93 ? 14.504 0.170 -15.311 1.00 94.12 93 SER A N 1
ATOM 740 C CA . SER A 1 93 ? 13.950 -0.927 -14.512 1.00 94.12 93 SER A CA 1
ATOM 741 C C . SER A 1 93 ? 14.358 -0.825 -13.040 1.00 94.12 93 SER A C 1
ATOM 743 O O . SER A 1 93 ? 13.528 -1.067 -12.165 1.00 94.12 93 SER A O 1
ATOM 745 N N . GLY A 1 94 ? 15.595 -0.418 -12.741 1.00 94.81 94 GLY A N 1
ATOM 746 C CA . GLY A 1 94 ? 16.041 -0.163 -11.368 1.00 94.81 94 GLY A CA 1
ATOM 747 C C . GLY A 1 94 ? 15.253 0.966 -10.692 1.00 94.81 94 GLY A C 1
ATOM 748 O O . GLY A 1 94 ? 14.780 0.811 -9.564 1.00 94.81 94 GLY A O 1
ATOM 749 N N . ILE A 1 95 ? 15.035 2.077 -11.403 1.00 96.94 95 ILE A N 1
ATOM 750 C CA . ILE A 1 95 ? 14.213 3.203 -10.926 1.00 96.94 95 ILE A CA 1
ATOM 751 C C . ILE A 1 95 ? 12.761 2.760 -10.712 1.00 96.94 95 ILE A C 1
ATOM 753 O O . ILE A 1 95 ? 12.167 3.054 -9.672 1.00 96.94 95 ILE A O 1
ATOM 757 N N . ALA A 1 96 ? 12.188 2.021 -11.662 1.00 96.56 96 ALA A N 1
ATOM 758 C CA . ALA A 1 96 ? 10.836 1.488 -11.556 1.00 96.56 96 ALA A CA 1
ATOM 759 C C . ALA A 1 96 ? 10.688 0.556 -10.344 1.00 96.56 96 ALA A C 1
ATOM 761 O O . ALA A 1 96 ? 9.691 0.657 -9.623 1.00 96.56 96 ALA A O 1
ATOM 762 N N . GLY A 1 97 ? 11.693 -0.280 -10.069 1.00 95.75 97 GLY A N 1
ATOM 763 C CA . GLY A 1 97 ? 11.769 -1.120 -8.875 1.00 95.75 97 GLY A CA 1
ATOM 764 C C . GLY A 1 97 ? 11.816 -0.307 -7.579 1.00 95.75 97 GLY A C 1
ATOM 765 O O . GLY A 1 97 ? 11.075 -0.601 -6.641 1.00 95.75 97 GLY A O 1
ATOM 766 N N . LEU A 1 98 ? 12.604 0.772 -7.537 1.00 97.88 98 LEU A N 1
ATOM 767 C CA . LEU A 1 98 ? 12.667 1.671 -6.381 1.00 97.88 98 LEU A CA 1
ATOM 768 C C . LEU A 1 98 ? 11.322 2.371 -6.117 1.00 97.88 98 LEU A C 1
ATOM 770 O O . LEU A 1 98 ? 10.882 2.462 -4.970 1.00 97.88 98 LEU A O 1
ATOM 774 N N . ILE A 1 99 ? 10.631 2.819 -7.169 1.00 97.62 99 ILE A N 1
ATOM 775 C CA . ILE A 1 99 ? 9.296 3.428 -7.061 1.00 97.62 99 ILE A CA 1
ATOM 776 C C . ILE A 1 99 ? 8.254 2.392 -6.603 1.00 97.62 99 ILE A C 1
ATOM 778 O O . ILE A 1 99 ? 7.421 2.698 -5.748 1.00 97.62 99 ILE A O 1
ATOM 782 N N . SER A 1 100 ? 8.318 1.158 -7.113 1.00 96.06 100 SER A N 1
ATOM 783 C CA . SER A 1 100 ? 7.497 0.033 -6.635 1.00 96.06 100 SER A CA 1
ATOM 784 C C . SER A 1 100 ? 7.732 -0.257 -5.150 1.00 96.06 100 SER A C 1
ATOM 786 O O . SER A 1 100 ? 6.785 -0.477 -4.394 1.00 96.06 100 SER A O 1
ATOM 788 N N . PHE A 1 101 ? 8.985 -0.202 -4.695 1.00 96.31 101 PHE A N 1
ATOM 789 C CA . PHE A 1 101 ? 9.311 -0.362 -3.282 1.00 96.31 101 PHE A CA 1
ATOM 790 C C . PHE A 1 101 ? 8.735 0.778 -2.431 1.00 96.31 101 PHE A C 1
ATOM 792 O O . PHE A 1 101 ? 8.141 0.526 -1.382 1.00 96.31 101 PHE A O 1
ATOM 799 N N . ALA A 1 102 ? 8.819 2.025 -2.903 1.00 96.62 102 ALA A N 1
ATOM 800 C CA . ALA A 1 102 ? 8.189 3.163 -2.236 1.00 96.62 102 ALA A CA 1
ATOM 801 C C . ALA A 1 102 ? 6.661 2.994 -2.125 1.00 96.62 102 ALA A C 1
ATOM 803 O O . ALA A 1 102 ? 6.094 3.234 -1.059 1.00 96.62 102 ALA A O 1
ATOM 804 N N . TRP A 1 103 ? 5.996 2.511 -3.182 1.00 95.12 103 TRP A N 1
ATOM 805 C CA . TRP A 1 103 ? 4.572 2.160 -3.141 1.00 95.12 103 TRP A CA 1
ATOM 806 C C . TRP A 1 103 ? 4.260 1.130 -2.046 1.00 95.12 103 TRP A C 1
ATOM 808 O O . TRP A 1 103 ? 3.338 1.333 -1.251 1.00 95.12 103 TRP A O 1
ATOM 818 N N . PHE A 1 104 ? 5.054 0.059 -1.956 1.00 94.38 104 PHE A N 1
ATOM 819 C CA . PHE A 1 104 ? 4.891 -0.965 -0.924 1.00 94.38 104 PHE A CA 1
ATOM 820 C C . PHE A 1 104 ? 5.048 -0.385 0.491 1.00 94.38 104 PHE A C 1
ATOM 822 O O . PHE A 1 104 ? 4.219 -0.645 1.366 1.00 94.38 104 PHE A O 1
ATOM 829 N N . VAL A 1 105 ? 6.054 0.465 0.715 1.00 95.75 105 VAL A N 1
ATOM 830 C CA . VAL A 1 105 ? 6.255 1.151 2.002 1.00 95.75 105 VAL A CA 1
ATOM 831 C C . VAL A 1 105 ? 5.041 2.007 2.364 1.00 95.75 105 VAL A C 1
ATOM 833 O O . VAL A 1 105 ? 4.569 1.942 3.499 1.00 95.75 105 VAL A O 1
ATOM 836 N N . LEU A 1 106 ? 4.486 2.768 1.417 1.00 94.88 106 LEU A N 1
ATOM 837 C CA . LEU A 1 106 ? 3.288 3.578 1.654 1.00 94.88 106 LEU A CA 1
ATOM 838 C C . LEU A 1 106 ? 2.071 2.719 2.041 1.00 94.88 106 LEU A C 1
ATOM 840 O O . LEU A 1 106 ? 1.337 3.094 2.959 1.00 94.88 106 LEU A O 1
ATOM 844 N N . MET A 1 107 ? 1.891 1.551 1.413 1.00 91.88 107 MET A N 1
ATOM 845 C CA . MET A 1 107 ? 0.840 0.586 1.771 1.00 91.88 107 MET A CA 1
ATOM 846 C C . MET A 1 107 ? 1.003 0.069 3.205 1.00 91.88 107 MET A C 1
ATOM 848 O O . MET A 1 107 ? 0.030 -0.001 3.961 1.00 91.88 107 MET A O 1
ATOM 852 N N . VAL A 1 108 ? 2.234 -0.251 3.611 1.00 94.19 108 VAL A N 1
ATOM 853 C CA . VAL A 1 108 ? 2.546 -0.702 4.975 1.00 94.19 108 VAL A CA 1
ATOM 854 C C . VAL A 1 108 ? 2.321 0.420 5.990 1.00 94.19 108 VAL A C 1
ATOM 856 O O . VAL A 1 108 ? 1.669 0.198 7.011 1.00 94.19 108 VAL A O 1
ATOM 859 N N . VAL A 1 109 ? 2.789 1.639 5.706 1.00 94.12 109 VAL A N 1
ATOM 860 C CA . VAL A 1 109 ? 2.555 2.817 6.557 1.00 94.12 109 VAL A CA 1
ATOM 861 C C . VAL A 1 109 ? 1.060 3.038 6.749 1.00 94.12 109 VAL A C 1
ATOM 863 O O . VAL A 1 109 ? 0.606 3.187 7.884 1.00 94.12 109 VAL A O 1
ATOM 866 N N . TRP A 1 110 ? 0.278 3.005 5.669 1.00 93.75 110 TRP A N 1
ATOM 867 C CA . TRP A 1 110 ? -1.174 3.109 5.759 1.00 93.75 110 TRP A CA 1
ATOM 868 C C . TRP A 1 110 ? -1.766 2.027 6.673 1.00 93.75 110 TRP A C 1
ATOM 870 O O . TRP A 1 110 ? -2.558 2.344 7.563 1.00 93.75 110 TRP A O 1
ATOM 880 N N . ALA A 1 111 ? -1.336 0.771 6.517 1.00 92.75 111 ALA A N 1
ATOM 881 C CA . ALA A 1 111 ? -1.829 -0.345 7.318 1.00 92.75 111 ALA A CA 1
ATOM 882 C C . ALA A 1 111 ? -1.526 -0.169 8.815 1.00 92.75 111 ALA A C 1
ATOM 884 O O . ALA A 1 111 ? -2.394 -0.424 9.648 1.00 92.75 111 ALA A O 1
ATOM 885 N N . PHE A 1 112 ? -0.346 0.339 9.185 1.00 92.88 112 PHE A N 1
ATOM 886 C CA . PHE A 1 112 ? -0.035 0.644 10.586 1.00 92.88 112 PHE A CA 1
ATOM 887 C C . PHE A 1 112 ? -0.908 1.760 11.162 1.00 92.88 112 PHE A C 1
ATOM 889 O O . PHE A 1 112 ? -1.351 1.654 12.308 1.00 92.88 112 PHE A O 1
ATOM 896 N N . LYS A 1 113 ? -1.201 2.802 10.377 1.00 90.56 113 LYS A N 1
ATOM 897 C CA . LYS A 1 113 ? -2.112 3.874 10.806 1.00 90.56 113 LYS A CA 1
ATOM 898 C C . LYS A 1 113 ? -3.528 3.344 11.023 1.00 90.56 113 LYS A C 1
ATOM 900 O O . LYS A 1 113 ? -4.137 3.647 12.045 1.00 90.56 113 LYS A O 1
ATOM 905 N N . ALA A 1 114 ? -4.017 2.508 10.107 1.00 90.25 114 ALA A N 1
ATOM 906 C CA . ALA A 1 114 ? -5.318 1.860 10.234 1.00 90.25 114 ALA A CA 1
ATOM 907 C C . ALA A 1 114 ? -5.374 0.913 11.443 1.00 90.25 114 ALA A C 1
ATOM 909 O O . ALA A 1 114 ? -6.332 0.951 12.209 1.00 90.25 114 ALA A O 1
ATOM 910 N N . ARG A 1 115 ? -4.323 0.113 11.672 1.00 90.75 115 ARG A N 1
ATOM 911 C CA . ARG A 1 115 ? -4.189 -0.753 12.855 1.00 90.75 115 ARG A CA 1
ATOM 912 C C . ARG A 1 115 ? -4.331 0.043 14.149 1.00 90.75 115 ARG A C 1
ATOM 914 O O . ARG A 1 115 ? -5.135 -0.333 14.994 1.00 90.75 115 ARG A O 1
ATOM 921 N N . ALA A 1 116 ? -3.574 1.130 14.300 1.00 88.81 116 ALA A N 1
ATOM 922 C CA . ALA A 1 116 ? -3.625 1.951 15.508 1.00 88.81 116 ALA A CA 1
ATOM 923 C C . ALA A 1 116 ? -5.034 2.517 15.748 1.00 88.81 116 ALA A C 1
ATOM 925 O O . ALA A 1 116 ? -5.548 2.434 16.861 1.00 88.81 116 ALA A O 1
ATOM 926 N N . ALA A 1 117 ? -5.681 3.016 14.693 1.00 87.06 117 ALA A N 1
ATOM 927 C CA . ALA A 1 117 ? -7.036 3.550 14.773 1.00 87.06 117 ALA A CA 1
ATOM 928 C C . ALA A 1 117 ? -8.069 2.472 15.155 1.00 87.06 117 ALA A C 1
ATOM 930 O O . ALA A 1 117 ? -8.907 2.701 16.023 1.00 87.06 117 ALA A O 1
ATOM 931 N N . LEU A 1 118 ? -7.972 1.268 14.580 1.00 86.56 118 LEU A N 1
ATOM 932 C CA . LEU A 1 118 ? -8.854 0.145 14.916 1.00 86.56 118 LEU A CA 1
ATOM 933 C C . LEU A 1 118 ? -8.673 -0.337 16.359 1.00 86.56 118 LEU A C 1
ATOM 935 O O . LEU A 1 118 ? -9.654 -0.670 17.019 1.00 86.56 118 LEU A O 1
ATOM 939 N N . GLN A 1 119 ? -7.438 -0.369 16.864 1.00 87.56 119 GLN A N 1
ATOM 940 C CA . GLN A 1 119 ? -7.171 -0.744 18.254 1.00 87.56 119 GLN A CA 1
ATOM 941 C C . GLN A 1 119 ? -7.750 0.279 19.237 1.00 87.56 119 GLN A C 1
ATOM 943 O O . GLN A 1 119 ? -8.363 -0.114 20.227 1.00 87.56 119 GLN A O 1
ATOM 948 N N . GLN A 1 120 ? -7.606 1.576 18.944 1.00 85.25 120 GLN A N 1
ATOM 949 C CA . GLN A 1 120 ? -8.212 2.645 19.743 1.00 85.25 120 GLN A CA 1
ATOM 950 C C . GLN A 1 120 ? -9.740 2.568 19.716 1.00 85.25 120 GLN A C 1
ATOM 952 O O . GLN A 1 120 ? -10.371 2.625 20.767 1.00 85.25 120 GLN A O 1
ATOM 957 N N . TYR A 1 121 ? -10.331 2.355 18.539 1.00 83.19 121 TYR A N 1
ATOM 958 C CA . TYR A 1 121 ? -11.774 2.186 18.383 1.00 83.19 121 TYR A CA 1
ATOM 959 C C . TYR A 1 121 ? -12.318 1.012 19.206 1.00 83.19 121 TYR A C 1
ATOM 961 O O . TYR A 1 121 ? -13.280 1.174 19.954 1.00 83.19 121 TYR A O 1
ATOM 969 N N . ALA A 1 122 ? -11.671 -0.155 19.123 1.00 84.25 122 ALA A N 1
ATOM 970 C CA . ALA A 1 122 ? -12.067 -1.336 19.885 1.00 84.25 122 ALA A CA 1
ATOM 971 C C . ALA A 1 122 ? -12.007 -1.093 21.402 1.00 84.25 122 ALA A C 1
ATOM 973 O O . ALA A 1 122 ? -12.939 -1.443 22.131 1.00 84.25 122 ALA A O 1
ATOM 974 N N . LEU A 1 123 ? -10.950 -0.423 21.868 1.00 83.56 123 LEU A N 1
ATOM 975 C CA . LEU A 1 123 ? -10.769 -0.126 23.283 1.00 83.56 123 LEU A CA 1
ATOM 976 C C . LEU A 1 123 ? -11.773 0.920 23.790 1.00 83.56 123 LEU A C 1
ATOM 978 O O . LEU A 1 123 ? -12.360 0.739 24.853 1.00 83.56 123 LEU A O 1
ATOM 982 N N . MET A 1 124 ? -11.997 2.001 23.041 1.00 82.00 124 MET A N 1
ATOM 983 C CA . MET A 1 124 ? -12.897 3.082 23.456 1.00 82.00 124 MET A CA 1
ATOM 984 C C . MET A 1 124 ? -14.366 2.668 23.393 1.00 82.00 124 MET A C 1
ATOM 986 O O . MET A 1 124 ? -15.114 2.927 24.335 1.00 82.00 124 MET A O 1
ATOM 990 N N . GLN A 1 125 ? -14.776 2.010 22.307 1.00 77.12 125 GLN A N 1
ATOM 991 C CA . GLN A 1 125 ? -16.185 1.731 22.052 1.00 77.12 125 GLN A CA 1
ATOM 992 C C . GLN A 1 125 ? -16.664 0.441 22.717 1.00 77.12 125 GLN A C 1
ATOM 994 O O . GLN A 1 125 ? -17.803 0.366 23.175 1.00 77.12 125 GLN A O 1
ATOM 999 N N . PHE A 1 126 ? -15.800 -0.572 22.780 1.00 75.12 126 PHE A N 1
ATOM 1000 C CA . PHE A 1 126 ? -16.170 -1.912 23.231 1.00 75.12 126 PHE A CA 1
ATOM 1001 C C . PHE A 1 126 ? -15.373 -2.397 24.445 1.00 75.12 126 PHE A C 1
ATOM 1003 O O . PHE A 1 126 ? -15.623 -3.498 24.931 1.00 75.12 126 PHE A O 1
ATOM 1010 N N . ARG A 1 127 ? -14.431 -1.587 24.954 1.00 76.69 127 ARG A N 1
ATOM 1011 C CA . ARG A 1 127 ? -13.606 -1.889 26.138 1.00 76.69 127 ARG A CA 1
ATOM 1012 C C . ARG A 1 127 ? -12.863 -3.225 26.058 1.00 76.69 127 ARG A C 1
ATOM 1014 O O . ARG A 1 127 ? -12.616 -3.848 27.086 1.00 76.69 127 ARG A O 1
ATOM 1021 N N . PHE A 1 128 ? -12.473 -3.641 24.852 1.00 81.19 128 PHE A N 1
ATOM 1022 C CA . PHE A 1 128 ? -11.608 -4.802 24.644 1.00 81.19 128 PHE A CA 1
ATOM 1023 C C . PHE A 1 128 ? -10.384 -4.433 23.803 1.00 81.19 128 PHE A C 1
ATOM 1025 O O . PHE A 1 128 ? -10.435 -3.562 22.933 1.00 81.19 128 PHE A O 1
ATOM 1032 N N . GLU A 1 129 ? -9.275 -5.129 24.038 1.00 75.56 129 GLU A N 1
ATOM 1033 C CA . GLU A 1 129 ? -8.054 -4.955 23.257 1.00 75.56 129 GLU A CA 1
ATOM 1034 C C . GLU A 1 129 ? -8.067 -5.843 22.009 1.00 75.56 129 GLU A C 1
ATOM 1036 O O . GLU A 1 129 ? -7.983 -7.072 22.079 1.00 75.56 129 GLU A O 1
ATOM 1041 N N . LEU A 1 130 ? -8.127 -5.224 20.827 1.00 80.44 130 LEU A N 1
ATOM 1042 C CA . LEU A 1 130 ? -7.995 -5.953 19.569 1.00 80.44 130 LEU A CA 1
ATOM 1043 C C . LEU A 1 130 ? -6.529 -6.361 19.339 1.00 80.44 130 LEU A C 1
ATOM 1045 O O . LEU A 1 130 ? -5.669 -5.545 18.981 1.00 80.44 130 LEU A O 1
ATOM 1049 N N . LYS A 1 131 ? -6.234 -7.654 19.514 1.00 80.38 131 LYS A N 1
ATOM 1050 C CA . LYS A 1 131 ? -4.899 -8.227 19.291 1.00 80.38 131 LYS A CA 1
ATOM 1051 C C . LYS A 1 131 ? -4.579 -8.322 17.794 1.00 80.38 131 LYS A C 1
ATOM 1053 O O . LYS A 1 131 ? -4.889 -9.312 17.137 1.00 80.38 131 LYS A O 1
ATOM 1058 N N . MET A 1 132 ? -3.906 -7.301 17.262 1.00 87.81 132 MET A N 1
ATOM 1059 C CA . MET A 1 132 ? -3.385 -7.283 15.887 1.00 87.81 132 MET A CA 1
ATOM 1060 C C . MET A 1 132 ? -1.871 -7.515 15.873 1.00 87.81 132 MET A C 1
ATOM 1062 O O . MET A 1 132 ? -1.124 -6.764 16.506 1.00 87.81 132 MET A O 1
ATOM 1066 N N . ASN A 1 133 ? -1.403 -8.516 15.122 1.00 91.38 133 ASN A N 1
ATOM 1067 C CA . ASN A 1 133 ? 0.021 -8.835 14.986 1.00 91.38 133 ASN A CA 1
ATOM 1068 C C . ASN A 1 133 ? 0.702 -7.874 13.985 1.00 91.38 133 ASN A C 1
ATOM 1070 O O . ASN A 1 133 ? 0.277 -7.814 12.824 1.00 91.38 133 ASN A O 1
ATOM 1074 N N . PRO A 1 134 ? 1.770 -7.150 14.372 1.00 90.25 134 PRO A N 1
ATOM 1075 C CA . PRO A 1 134 ? 2.480 -6.257 13.457 1.00 90.25 134 PRO A CA 1
ATOM 1076 C C . PRO A 1 134 ? 3.130 -6.999 12.281 1.00 90.25 134 PRO A C 1
ATOM 1078 O O . PRO A 1 134 ? 3.135 -6.467 11.175 1.00 90.25 134 PRO A O 1
ATOM 1081 N N . ALA A 1 135 ? 3.594 -8.241 12.470 1.00 92.56 135 ALA A N 1
ATOM 1082 C CA . ALA A 1 135 ? 4.188 -9.025 11.383 1.00 92.56 135 ALA A CA 1
ATOM 1083 C C . ALA A 1 135 ? 3.179 -9.289 10.250 1.00 92.56 135 ALA A C 1
ATOM 1085 O O . ALA A 1 135 ? 3.479 -9.070 9.078 1.00 92.56 135 ALA A O 1
ATOM 1086 N N . TRP A 1 136 ? 1.940 -9.655 10.603 1.00 90.69 136 TRP A N 1
ATOM 1087 C CA . TRP A 1 136 ? 0.856 -9.826 9.628 1.00 90.69 136 TRP A CA 1
ATOM 1088 C C . TRP A 1 136 ? 0.435 -8.502 8.978 1.00 90.69 136 TRP A C 1
ATOM 1090 O O . TRP A 1 136 ? 0.017 -8.493 7.824 1.00 90.69 136 TRP A O 1
ATOM 1100 N N . THR A 1 137 ? 0.604 -7.378 9.680 1.00 92.25 137 THR A N 1
ATOM 1101 C CA . THR A 1 137 ? 0.334 -6.040 9.128 1.00 92.25 137 THR A CA 1
ATOM 1102 C C . THR A 1 137 ? 1.342 -5.666 8.043 1.00 92.25 137 THR A C 1
ATOM 1104 O O . THR A 1 137 ? 0.962 -5.040 7.064 1.00 92.25 137 THR A O 1
ATOM 1107 N N . VAL A 1 138 ? 2.605 -6.077 8.163 1.00 92.00 138 VAL A N 1
ATOM 1108 C CA . VAL A 1 138 ? 3.606 -5.858 7.107 1.00 92.00 138 VAL A CA 1
ATOM 1109 C C . VAL A 1 138 ? 3.353 -6.785 5.919 1.00 92.00 138 VAL A C 1
ATOM 1111 O O . VAL A 1 138 ? 3.277 -6.316 4.789 1.00 92.00 138 VAL A O 1
ATOM 1114 N N . LEU A 1 139 ? 3.182 -8.088 6.173 1.00 91.00 139 LEU A N 1
ATOM 1115 C CA . LEU A 1 139 ? 3.072 -9.098 5.115 1.00 91.00 139 LEU A CA 1
ATOM 1116 C C . LEU A 1 139 ? 1.799 -8.935 4.269 1.00 91.00 139 LEU A C 1
ATOM 1118 O O . LEU A 1 139 ? 1.834 -9.070 3.051 1.00 91.00 139 LEU A O 1
ATOM 1122 N N . PHE A 1 140 ? 0.668 -8.657 4.922 1.00 89.12 140 PHE A N 1
ATOM 1123 C CA . PHE A 1 140 ? -0.648 -8.623 4.284 1.00 89.12 140 PHE A CA 1
ATOM 1124 C C . PHE A 1 140 ? -1.273 -7.227 4.248 1.00 89.12 140 PHE A C 1
ATOM 1126 O O . PHE A 1 140 ? -2.359 -7.085 3.686 1.00 89.12 140 PHE A O 1
ATOM 1133 N N . HIS A 1 141 ? -0.630 -6.201 4.818 1.00 92.88 141 HIS A N 1
ATOM 1134 C CA . HIS A 1 141 ? -1.013 -4.783 4.723 1.00 92.88 141 HIS A CA 1
ATOM 1135 C C . HIS A 1 141 ? -2.537 -4.542 4.771 1.00 92.88 141 HIS A C 1
ATOM 1137 O O . HIS A 1 141 ? -3.199 -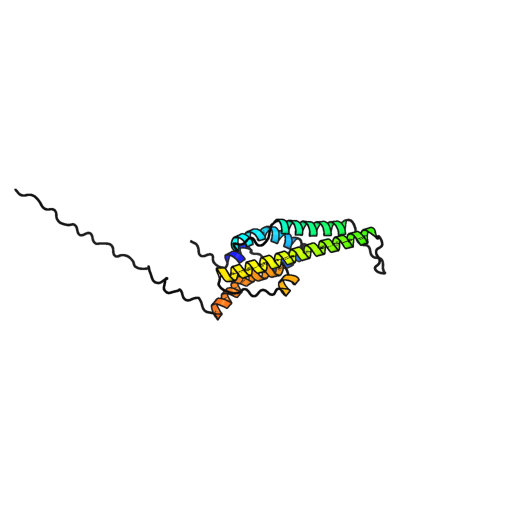4.940 5.731 1.00 92.88 141 HIS A O 1
ATOM 1143 N N . VAL A 1 142 ? -3.125 -3.942 3.730 1.00 90.31 142 VAL A N 1
ATOM 1144 C CA . VAL A 1 142 ? -4.569 -3.675 3.628 1.00 90.31 142 VAL A CA 1
ATOM 1145 C C . VAL A 1 142 ? -5.453 -4.928 3.733 1.00 90.31 142 VAL A C 1
ATOM 1147 O O . VAL A 1 142 ? -6.539 -4.848 4.304 1.00 90.31 142 VAL A O 1
ATOM 1150 N N . PHE A 1 143 ? -4.997 -6.100 3.274 1.00 89.75 143 PHE A N 1
ATOM 1151 C CA . PHE A 1 143 ? -5.740 -7.359 3.417 1.00 89.75 143 PHE A CA 1
ATOM 1152 C C . PHE A 1 143 ? -5.904 -7.750 4.883 1.00 89.75 143 PHE A C 1
ATOM 1154 O O . PHE A 1 143 ? -6.987 -8.179 5.281 1.00 89.75 143 PHE A O 1
ATOM 1161 N N . TYR A 1 144 ? -4.858 -7.562 5.695 1.00 90.38 144 TYR A N 1
ATOM 1162 C CA . TYR A 1 144 ? -4.922 -7.849 7.126 1.00 90.38 144 TYR A CA 1
ATOM 1163 C C . TYR A 1 144 ? -5.872 -6.900 7.849 1.00 90.38 144 TYR A C 1
ATOM 1165 O O . TYR A 1 144 ? -6.656 -7.339 8.682 1.00 90.38 144 TYR A O 1
ATOM 1173 N N . ILE A 1 145 ? -5.859 -5.616 7.484 1.00 90.12 145 ILE A N 1
ATOM 1174 C CA . ILE A 1 145 ? -6.795 -4.632 8.036 1.00 90.12 145 ILE A CA 1
ATOM 1175 C C . ILE A 1 145 ? -8.239 -5.022 7.709 1.00 90.12 145 ILE A C 1
ATOM 1177 O O . ILE A 1 145 ? -9.060 -5.123 8.619 1.00 90.12 145 ILE A O 1
ATOM 1181 N N . ASN A 1 146 ? -8.539 -5.330 6.443 1.00 89.50 146 ASN A N 1
ATOM 1182 C CA . ASN A 1 146 ? -9.875 -5.767 6.034 1.00 89.50 146 ASN A CA 1
ATOM 1183 C C . ASN A 1 146 ? -10.302 -7.065 6.746 1.00 89.50 146 ASN A C 1
ATOM 1185 O O . ASN A 1 146 ? -11.436 -7.191 7.203 1.00 89.50 146 ASN A O 1
ATOM 1189 N N . TYR A 1 147 ? -9.385 -8.024 6.900 1.00 88.19 147 TYR A N 1
ATOM 1190 C CA . TYR A 1 147 ? -9.615 -9.228 7.699 1.00 88.19 147 TYR A CA 1
ATOM 1191 C C . TYR A 1 147 ? -9.959 -8.907 9.157 1.00 88.19 147 TYR A C 1
ATOM 1193 O O . TYR A 1 147 ? -10.959 -9.406 9.667 1.00 88.19 147 TYR A O 1
ATOM 1201 N N . CYS A 1 148 ? -9.171 -8.059 9.819 1.00 86.62 148 CYS A N 1
ATOM 1202 C CA . CYS A 1 148 ? -9.397 -7.693 11.213 1.00 86.62 148 CYS A CA 1
ATOM 1203 C C . CYS A 1 148 ? -10.732 -6.978 11.414 1.00 86.62 148 CYS A C 1
ATOM 1205 O O . CYS A 1 148 ? -11.407 -7.254 12.399 1.00 86.62 148 CYS A O 1
ATOM 1207 N N . ILE A 1 149 ? -11.146 -6.125 10.475 1.00 85.12 149 ILE A N 1
ATOM 1208 C CA . ILE A 1 149 ? -12.471 -5.497 10.508 1.00 85.12 149 ILE A CA 1
ATOM 1209 C C . ILE A 1 149 ? -13.574 -6.557 10.388 1.00 85.12 149 ILE A C 1
ATOM 1211 O O . ILE A 1 149 ? -14.511 -6.569 11.184 1.00 85.12 149 ILE A O 1
ATOM 1215 N N . ASN A 1 150 ? -13.443 -7.489 9.442 1.00 85.31 150 ASN A N 1
ATOM 1216 C CA . ASN A 1 150 ? -14.435 -8.542 9.218 1.00 85.31 150 ASN A CA 1
ATOM 1217 C C . ASN A 1 150 ? -14.552 -9.538 10.387 1.00 85.31 150 ASN A C 1
ATOM 1219 O O . ASN A 1 150 ? -15.642 -10.072 10.612 1.00 85.31 150 ASN A O 1
ATOM 1223 N N . ALA A 1 151 ? -13.453 -9.772 11.111 1.00 83.12 151 ALA A N 1
ATOM 1224 C CA . ALA A 1 151 ? -13.364 -10.666 12.268 1.00 83.12 151 ALA A CA 1
ATOM 1225 C C . ALA A 1 151 ? -13.644 -9.972 13.618 1.00 83.12 151 ALA A C 1
ATOM 1227 O O . ALA A 1 151 ? -13.745 -10.644 14.645 1.00 83.12 151 ALA A O 1
ATOM 1228 N N . MET A 1 152 ? -13.762 -8.639 13.642 1.00 82.12 152 MET A N 1
ATOM 1229 C CA . MET A 1 152 ? -13.981 -7.862 14.867 1.00 82.12 152 MET A CA 1
ATOM 1230 C C . MET A 1 152 ? -15.276 -8.243 15.614 1.00 82.12 152 MET A C 1
ATOM 1232 O O . MET A 1 152 ? -15.201 -8.390 16.835 1.00 82.12 152 MET A O 1
ATOM 1236 N N . PRO A 1 153 ? -16.435 -8.454 14.950 1.00 77.31 153 PRO A N 1
ATOM 1237 C CA . PRO A 1 153 ? -17.671 -8.818 15.651 1.00 77.31 153 PRO A CA 1
ATOM 1238 C C . PRO A 1 153 ? -17.556 -10.153 16.396 1.00 77.31 153 PRO A C 1
ATOM 1240 O O . PRO A 1 153 ? -17.934 -10.247 17.561 1.00 77.31 153 PRO A O 1
ATOM 1243 N N . ASP A 1 154 ? -16.949 -11.155 15.757 1.00 80.44 154 ASP A N 1
ATOM 1244 C CA . ASP A 1 154 ? -16.778 -12.494 16.328 1.00 80.44 154 ASP A CA 1
ATOM 1245 C C . ASP A 1 154 ? -15.784 -12.474 17.507 1.00 80.44 154 ASP A C 1
ATOM 1247 O O . ASP A 1 154 ? -15.926 -13.213 18.484 1.00 80.44 154 ASP A O 1
ATOM 1251 N N . ALA A 1 155 ? -14.759 -11.613 17.439 1.00 79.31 155 ALA A N 1
ATOM 1252 C CA . ALA A 1 155 ? -13.818 -11.399 18.538 1.00 79.31 155 ALA A CA 1
ATOM 1253 C C . ALA A 1 155 ? -14.493 -10.745 19.756 1.00 79.31 155 ALA A C 1
ATOM 1255 O O . ALA A 1 155 ? -14.210 -11.132 20.892 1.00 79.31 155 ALA A O 1
ATOM 1256 N N . LEU A 1 156 ? -15.409 -9.801 19.523 1.00 75.62 156 LEU A N 1
ATOM 1257 C CA . LEU A 1 156 ? -16.186 -9.158 20.579 1.00 75.62 156 LEU A CA 1
ATOM 1258 C C . LEU A 1 156 ? -17.155 -10.136 21.253 1.00 75.62 156 LEU A C 1
ATOM 1260 O O . LEU A 1 156 ? -17.253 -10.156 22.478 1.00 75.6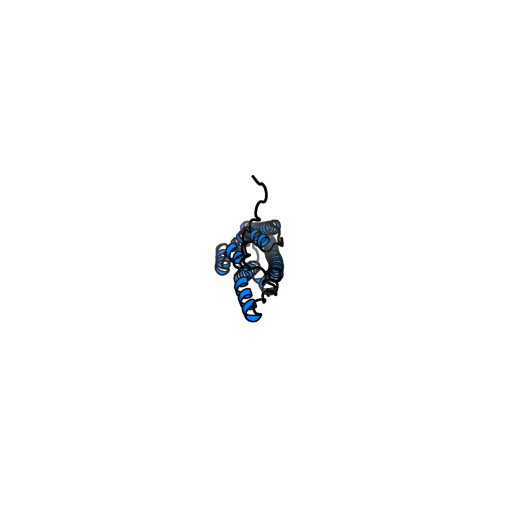2 156 LEU A O 1
ATOM 1264 N N . GLU A 1 157 ? -17.843 -10.975 20.475 1.00 79.00 157 GLU A N 1
ATOM 1265 C CA . GLU A 1 157 ? -18.740 -12.003 21.012 1.00 79.00 157 GLU A CA 1
ATOM 1266 C C . GLU A 1 157 ? -17.990 -12.956 21.950 1.00 79.00 157 GLU A C 1
ATOM 1268 O O . GLU A 1 157 ? -18.411 -13.175 23.086 1.00 79.00 157 GLU A O 1
ATOM 1273 N N . LYS A 1 158 ? -16.818 -13.445 21.528 1.00 77.25 158 LYS A N 1
ATOM 1274 C CA . LYS A 1 158 ? -15.956 -14.283 22.374 1.00 77.25 158 LYS A CA 1
ATOM 1275 C C . LYS A 1 158 ? -15.517 -13.564 23.647 1.00 77.25 158 LYS A C 1
ATOM 1277 O O . LYS A 1 158 ? -15.535 -14.171 24.715 1.00 77.25 158 LYS A O 1
ATOM 1282 N N . HIS A 1 159 ? -15.156 -12.284 23.555 1.00 74.75 159 HIS A N 1
ATOM 1283 C CA . HIS A 1 159 ? -14.792 -11.482 24.723 1.00 74.75 159 HIS A CA 1
ATOM 1284 C C . HIS A 1 159 ? -15.961 -11.357 25.714 1.00 74.75 159 HIS A C 1
ATOM 1286 O O . HIS A 1 159 ? -15.769 -11.556 26.911 1.00 74.75 159 HIS A O 1
ATOM 1292 N N . HIS A 1 160 ? -17.183 -11.113 25.228 1.00 77.31 160 HIS A N 1
ATOM 1293 C CA . HIS A 1 160 ? -18.388 -11.058 26.064 1.00 77.31 160 HIS A CA 1
ATOM 1294 C C . HIS A 1 160 ? -18.741 -12.400 26.717 1.00 77.31 160 HIS A C 1
ATOM 1296 O O . HIS A 1 160 ? -19.230 -12.412 27.844 1.00 77.31 160 HIS A O 1
ATOM 1302 N N . ILE A 1 161 ? -18.500 -13.524 26.036 1.00 77.06 161 ILE A N 1
ATOM 1303 C CA . ILE A 1 161 ? -18.727 -14.864 26.600 1.00 77.06 161 ILE A CA 1
ATOM 1304 C C . ILE A 1 161 ? -17.715 -15.162 27.715 1.00 77.06 161 ILE A C 1
ATOM 1306 O O . ILE A 1 161 ? -18.093 -15.690 28.756 1.00 77.06 161 ILE A O 1
ATOM 1310 N N . ILE A 1 162 ? -16.439 -14.812 27.517 1.00 75.88 162 ILE A N 1
ATOM 1311 C CA . ILE A 1 162 ? -15.354 -15.133 28.460 1.00 75.88 162 ILE A CA 1
ATOM 1312 C C . ILE A 1 162 ? -15.366 -14.211 29.687 1.00 75.88 162 ILE A C 1
ATOM 1314 O O . ILE A 1 162 ? -15.147 -14.680 30.801 1.00 75.88 162 ILE A O 1
ATOM 1318 N N . HIS A 1 163 ? -15.623 -12.913 29.506 1.00 71.38 163 HIS A N 1
ATOM 1319 C CA . HIS A 1 163 ? -15.573 -11.921 30.589 1.00 71.38 163 HIS A CA 1
ATOM 1320 C C . HIS A 1 163 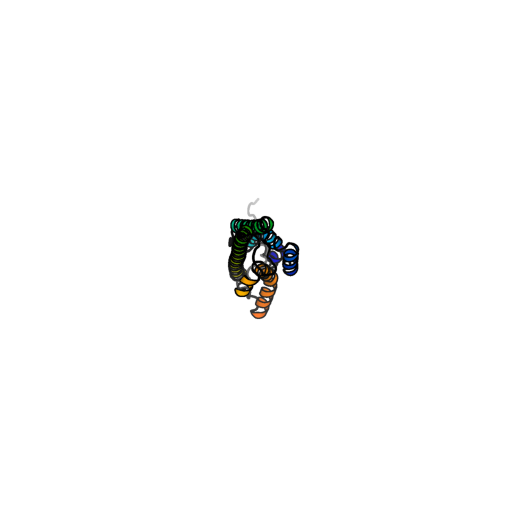? -16.948 -11.572 31.184 1.00 71.38 163 HIS A C 1
ATOM 1322 O O . HIS A 1 163 ? -17.022 -10.783 32.124 1.00 71.38 163 HIS A O 1
ATOM 1328 N N . GLY A 1 164 ? -18.026 -12.182 30.676 1.00 58.88 164 GLY A N 1
ATOM 1329 C CA . GLY A 1 164 ? -19.404 -11.845 31.030 1.00 58.88 164 GLY A CA 1
ATOM 1330 C C . GLY A 1 164 ? -19.850 -10.513 30.417 1.00 58.88 164 GLY A C 1
ATOM 1331 O O . GLY A 1 164 ? -19.042 -9.621 30.148 1.00 58.88 164 GLY A O 1
ATOM 1332 N N . ARG A 1 165 ? -21.162 -10.343 30.186 1.00 56.31 165 ARG A N 1
ATOM 1333 C CA . ARG A 1 165 ? -21.698 -9.006 29.880 1.00 56.31 165 ARG A CA 1
ATOM 1334 C C . ARG A 1 165 ? -21.374 -8.082 31.060 1.00 56.31 165 ARG A C 1
ATOM 1336 O O . ARG A 1 165 ? -21.591 -8.509 32.197 1.00 56.31 165 ARG A O 1
ATOM 1343 N N . PRO A 1 166 ? -20.936 -6.831 30.831 1.00 47.59 166 PRO A N 1
ATOM 1344 C CA . PRO A 1 166 ? -20.915 -5.843 31.897 1.00 47.59 166 PRO A CA 1
ATOM 1345 C C . PRO A 1 166 ? -22.311 -5.808 32.517 1.00 47.59 166 PRO A C 1
ATOM 1347 O O . PRO A 1 166 ? -23.305 -5.648 31.804 1.00 47.59 166 PRO A O 1
ATOM 1350 N N . HIS A 1 167 ? -22.388 -6.042 33.825 1.00 40.62 167 HIS A N 1
ATOM 1351 C CA . HIS A 1 167 ? -23.616 -5.835 34.577 1.00 40.62 167 HIS A CA 1
ATOM 1352 C C . HIS A 1 167 ? -24.062 -4.387 34.309 1.00 40.62 167 HIS A C 1
ATOM 1354 O O . HIS A 1 167 ? -23.204 -3.497 34.381 1.00 40.62 167 HIS A O 1
ATOM 1360 N N . PRO A 1 168 ? -25.338 -4.123 33.968 1.00 44.50 168 PRO A N 1
ATOM 1361 C CA . PRO A 1 168 ? -25.836 -2.758 33.978 1.00 44.50 168 PRO A CA 1
ATOM 1362 C C . PRO A 1 168 ? -25.531 -2.220 35.372 1.00 44.50 168 PRO A C 1
ATOM 1364 O O . PRO A 1 168 ? -25.882 -2.847 36.376 1.00 44.50 168 PRO A O 1
ATOM 1367 N N . GLY A 1 169 ? -24.775 -1.126 35.446 1.00 42.28 169 GLY A N 1
ATOM 1368 C CA . GLY A 1 169 ? -24.557 -0.460 36.721 1.00 42.28 169 GLY A CA 1
ATOM 1369 C C . GLY A 1 169 ? -25.916 -0.101 37.335 1.00 42.28 169 GLY A C 1
ATOM 1370 O O . GLY A 1 169 ? -26.890 0.062 36.599 1.00 42.28 169 GLY A O 1
ATOM 1371 N N . PRO A 1 170 ? -26.010 0.055 38.662 1.00 45.75 170 PRO A N 1
ATOM 1372 C CA . PRO A 1 170 ? -27.277 0.235 39.383 1.00 45.75 170 PRO A CA 1
ATOM 1373 C C . PRO A 1 170 ? -28.089 1.493 39.003 1.00 45.75 170 PRO A C 1
ATOM 1375 O O . PRO A 1 170 ? -29.118 1.754 39.614 1.00 45.75 170 PRO A O 1
ATOM 1378 N N . ASN A 1 171 ? -27.679 2.249 37.982 1.00 45.78 171 ASN A N 1
ATOM 1379 C CA . ASN A 1 171 ? -28.382 3.434 37.500 1.00 45.78 171 ASN A CA 1
ATOM 1380 C C . ASN A 1 171 ? -29.447 3.144 36.428 1.00 45.78 171 ASN A C 1
ATOM 1382 O O . ASN A 1 171 ? -30.168 4.063 36.066 1.00 45.78 171 ASN A O 1
ATOM 1386 N N . ASP A 1 172 ? -29.605 1.898 35.964 1.00 46.72 172 ASP A N 1
ATOM 1387 C CA . ASP A 1 172 ? -30.682 1.536 35.021 1.00 46.72 172 ASP A CA 1
ATOM 1388 C C . ASP A 1 172 ? -31.966 1.039 35.725 1.00 46.72 172 ASP A C 1
ATOM 1390 O O . ASP A 1 172 ? -32.883 0.534 35.080 1.00 46.72 172 ASP A O 1
ATOM 1394 N N . THR A 1 173 ? -32.069 1.181 37.055 1.00 45.03 173 THR A N 1
ATOM 1395 C CA . THR A 1 173 ? -33.294 0.868 37.823 1.00 45.03 173 THR A CA 1
ATOM 1396 C C . THR A 1 173 ? -33.944 2.133 38.387 1.00 45.03 173 THR A C 1
ATOM 1398 O O . THR A 1 173 ? -34.109 2.269 39.590 1.00 45.03 173 THR A O 1
ATOM 1401 N N . GLN A 1 174 ? -34.280 3.080 37.516 1.00 40.91 174 GLN A N 1
ATOM 1402 C CA . GLN A 1 174 ? -35.222 4.196 37.717 1.00 40.91 174 GLN A CA 1
ATOM 1403 C C . GLN A 1 174 ? -35.276 4.869 36.335 1.00 40.91 174 GLN A C 1
ATOM 1405 O O . GLN A 1 174 ? -34.269 5.370 35.870 1.00 40.91 174 GLN A O 1
ATOM 1410 N N . GLU A 1 175 ? -36.323 4.800 35.519 1.00 41.69 175 GLU A N 1
ATOM 1411 C CA . GLU A 1 175 ? -37.725 5.076 35.800 1.00 41.69 175 GLU A CA 1
ATOM 1412 C C . GLU A 1 175 ? -38.623 4.220 34.880 1.00 41.69 175 GLU A C 1
ATOM 1414 O O . GLU A 1 175 ? -38.883 4.552 33.725 1.00 41.69 175 GLU A O 1
ATOM 1419 N N . GLN A 1 176 ? -39.155 3.115 35.400 1.00 38.19 176 GLN A N 1
ATOM 1420 C CA . GLN A 1 176 ? -40.458 2.604 34.971 1.00 38.19 176 GLN A CA 1
ATOM 1421 C C . GLN A 1 176 ? -41.379 2.685 36.182 1.00 38.19 176 GLN A C 1
ATOM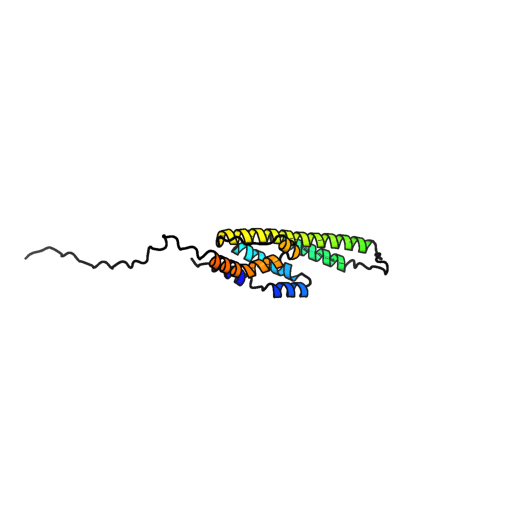 1423 O O . GLN A 1 176 ? -41.569 1.717 36.911 1.00 38.19 176 GLN A O 1
ATOM 1428 N N . GLN A 1 177 ? -41.930 3.874 36.414 1.00 31.09 177 GLN A N 1
ATOM 1429 C CA . GLN A 1 177 ? -43.043 4.051 37.333 1.00 31.09 177 GLN A CA 1
ATOM 1430 C C . GLN A 1 177 ? -44.148 4.819 36.603 1.00 31.09 177 GLN A C 1
ATOM 1432 O O . GLN A 1 177 ? -43.954 5.986 36.267 1.00 31.09 177 GLN A O 1
ATOM 1437 N N . PRO A 1 178 ? -45.293 4.187 36.291 1.00 36.25 178 PRO A N 1
ATOM 1438 C CA . PRO A 1 178 ? -46.434 4.915 35.766 1.00 36.25 178 PRO A CA 1
ATOM 1439 C C . PRO A 1 178 ? -47.009 5.787 36.890 1.00 36.25 178 PRO A C 1
ATOM 1441 O O . PRO A 1 178 ? -47.449 5.279 37.922 1.00 36.25 178 PRO A O 1
ATOM 1444 N N . SER A 1 179 ? -46.978 7.106 36.697 1.00 31.80 179 SER A N 1
ATOM 1445 C CA . SER A 1 179 ? -47.626 8.077 37.581 1.00 31.80 179 SER A CA 1
ATOM 1446 C C . SER A 1 179 ? -49.126 7.774 37.710 1.00 31.80 179 SER A C 1
ATOM 1448 O O . SER A 1 179 ? -49.804 7.662 36.684 1.00 31.80 179 SER A O 1
ATOM 1450 N N . PRO A 1 180 ? -49.688 7.669 38.928 1.00 36.12 180 PRO A N 1
ATOM 1451 C CA . PRO A 1 180 ? -51.130 7.608 39.102 1.00 36.12 180 PRO A CA 1
ATOM 1452 C C . PRO A 1 180 ? -51.726 8.990 38.815 1.00 36.12 180 PRO A C 1
ATOM 1454 O O . PRO A 1 180 ? -51.371 9.984 39.446 1.00 36.12 180 PRO A O 1
ATOM 1457 N N . LEU A 1 181 ? -52.621 9.036 37.828 1.00 37.81 181 LEU A N 1
ATOM 1458 C CA . LEU A 1 181 ? -53.453 10.189 37.500 1.00 37.81 181 LEU A CA 1
ATOM 1459 C C . LEU A 1 181 ? -54.151 10.724 38.757 1.00 37.81 181 LEU A C 1
ATOM 1461 O O . LEU A 1 181 ? -54.928 10.022 39.405 1.00 37.81 181 LEU A O 1
ATOM 1465 N N . SER A 1 182 ? -53.868 11.988 39.062 1.00 34.84 182 SER A N 1
ATOM 1466 C CA . SER A 1 182 ? -54.524 12.798 40.079 1.00 34.84 182 SER A CA 1
ATOM 1467 C C . SER A 1 182 ? -56.039 12.791 39.882 1.00 34.84 182 SER A C 1
ATOM 1469 O O . SER A 1 182 ? -56.549 13.263 38.865 1.00 34.84 182 SER A O 1
ATOM 1471 N N . GLN A 1 183 ? -56.763 12.272 40.871 1.00 37.22 183 GLN A N 1
ATOM 1472 C CA . GLN A 1 183 ? -58.206 12.443 40.972 1.00 37.22 183 GLN A CA 1
ATOM 1473 C C . GLN A 1 183 ? -58.515 13.930 41.188 1.00 37.22 183 GLN A C 1
ATOM 1475 O O . GLN A 1 183 ? -58.063 14.551 42.149 1.00 37.22 183 GLN A O 1
ATOM 1480 N N . THR A 1 184 ? -59.281 14.501 40.265 1.00 35.78 184 THR A N 1
ATOM 1481 C CA . THR A 1 184 ? -59.964 15.787 40.405 1.00 35.78 184 THR A CA 1
ATOM 1482 C C . THR A 1 184 ? -60.946 15.729 41.572 1.00 35.78 184 THR A C 1
ATOM 1484 O O . THR A 1 184 ? -62.026 15.159 41.438 1.00 35.78 184 THR A O 1
ATOM 1487 N N . SER A 1 185 ? -60.597 16.368 42.685 1.00 37.00 185 SER A N 1
ATOM 1488 C CA . SER A 1 185 ? -61.550 16.763 43.725 1.00 37.00 185 SER A CA 1
ATOM 1489 C C . SER A 1 185 ? -61.783 18.268 43.606 1.00 37.00 185 SER A C 1
ATOM 1491 O O . SER A 1 185 ? -60.910 19.068 43.935 1.00 37.00 185 SER A O 1
ATOM 1493 N N . GLN A 1 186 ? -62.946 18.649 43.073 1.00 40.06 186 GLN A N 1
ATOM 1494 C CA . GLN A 1 186 ? -63.437 20.029 43.081 1.00 40.06 186 GLN A CA 1
ATOM 1495 C C . GLN A 1 186 ? -63.766 20.464 44.521 1.00 40.06 186 GLN A C 1
ATOM 1497 O O . GLN A 1 186 ? -64.454 19.718 45.220 1.00 40.06 186 GLN A O 1
ATOM 1502 N N . PRO A 1 187 ? -63.364 21.666 44.968 1.00 39.50 187 PRO A N 1
ATOM 1503 C CA . PRO A 1 187 ? -63.922 22.282 46.164 1.00 39.50 187 PRO A CA 1
ATOM 1504 C C . PRO A 1 187 ? -65.227 23.023 45.842 1.00 39.50 187 PRO A C 1
ATOM 1506 O O . PRO A 1 187 ? -65.340 23.714 44.831 1.00 39.50 187 PRO A O 1
ATOM 1509 N N . GLN A 1 188 ? -66.191 22.861 46.745 1.00 42.03 188 GLN A N 1
ATOM 1510 C CA . GLN A 1 188 ? -67.524 23.458 46.756 1.00 42.03 188 GLN A CA 1
ATOM 1511 C C . GLN A 1 188 ? -67.500 24.997 46.716 1.00 42.03 188 GLN A C 1
ATOM 1513 O O . GLN A 1 188 ? -66.730 25.642 47.425 1.00 42.03 188 GLN A O 1
ATOM 1518 N N . THR A 1 189 ? -68.410 25.571 45.927 1.00 47.06 189 THR A N 1
ATOM 1519 C CA . THR A 1 189 ? -68.782 26.994 45.907 1.00 47.06 189 THR A CA 1
ATOM 1520 C C . THR A 1 189 ? -69.572 27.378 47.166 1.00 47.06 189 THR A C 1
ATOM 1522 O O . THR A 1 189 ? -70.523 26.668 47.500 1.00 47.06 189 THR A O 1
ATOM 1525 N N . PRO A 1 190 ? -69.265 28.505 47.832 1.00 49.19 190 PRO A N 1
ATOM 1526 C CA . PRO A 1 190 ? -70.194 29.172 48.738 1.00 49.19 190 PRO A CA 1
ATOM 1527 C C . PRO A 1 190 ? -70.761 30.482 48.150 1.00 49.19 190 PRO A C 1
ATOM 1529 O O . PRO A 1 190 ? -70.162 31.069 47.253 1.00 49.19 190 PRO A O 1
ATOM 1532 N N . GLU A 1 191 ? -71.875 30.926 48.753 1.00 37.81 191 GLU A N 1
ATOM 1533 C CA . GLU A 1 191 ? -72.665 32.166 48.555 1.00 37.81 191 GLU A CA 1
ATOM 1534 C C . GLU A 1 191 ? -73.725 32.154 47.423 1.00 37.81 191 GLU A C 1
ATOM 1536 O O . GLU A 1 191 ? -73.425 31.797 46.293 1.00 37.81 191 GLU A O 1
ATOM 1541 N N . GLN A 1 192 ? -75.011 32.493 47.634 1.00 35.88 192 GLN A N 1
ATOM 1542 C CA . GLN A 1 192 ? -75.642 33.395 48.618 1.00 35.88 192 GLN A CA 1
ATOM 1543 C C . GLN A 1 192 ? -77.120 33.033 48.951 1.00 35.88 192 GLN A C 1
ATOM 1545 O O . GLN A 1 192 ? -77.723 32.220 48.250 1.00 35.88 192 GLN A O 1
ATOM 1550 N N . PRO A 1 193 ? -77.709 33.652 50.001 1.00 48.31 193 PRO A N 1
ATOM 1551 C CA . PRO A 1 193 ? -79.080 33.446 50.467 1.00 48.31 193 PRO A CA 1
ATOM 1552 C C . PRO A 1 193 ? -80.090 34.432 49.846 1.00 48.31 193 PRO A C 1
ATOM 1554 O O . PRO A 1 193 ? -79.783 35.613 49.708 1.00 48.31 193 PRO A O 1
ATOM 1557 N N . GLN A 1 194 ? -81.297 33.940 49.551 1.00 39.28 194 GLN A N 1
ATOM 1558 C CA . GLN A 1 194 ? -82.640 34.447 49.914 1.00 39.28 194 GLN A CA 1
ATOM 1559 C C . GLN A 1 194 ? -83.702 33.782 49.035 1.00 39.28 194 GLN A C 1
ATOM 1561 O O . GLN A 1 194 ? -83.498 33.712 47.804 1.00 39.28 194 GLN A O 1
#